Protein 9AV6 (pdb70)

Structure (mmCIF, N/CA/C/O backbone):
data_9AV6
#
_entry.id   9AV6
#
_cell.length_a   88.374
_cell.length_b   107.224
_cell.length_c   42.054
_cell.angle_alpha   90.00
_cell.angle_beta   90.00
_cell.angle_gamma   90.00
#
_symmetry.space_group_name_H-M   'P 21 21 2'
#
loop_
_entity.id
_entity.type
_entity.pdbx_description
1 polymer 'non-specific serine/threonine protein kinase'
2 non-polymer 'SULFATE ION'
3 water water
#
loop_
_atom_site.group_PDB
_atom_site.id
_atom_site.type_symbol
_atom_site.label_atom_id
_atom_site.label_alt_id
_atom_site.label_comp_id
_atom_site.label_asym_id
_atom_site.label_entity_id
_atom_site.label_seq_id
_atom_site.pdbx_PDB_ins_code
_atom_site.Cartn_x
_atom_site.Cartn_y
_atom_site.Cartn_z
_atom_site.occupancy
_atom_site.B_iso_or_equiv
_atom_site.auth_seq_id
_atom_site.auth_comp_id
_atom_site.auth_asym_id
_atom_site.auth_atom_id
_atom_site.pdbx_PDB_model_num
ATOM 1 N N . HIS A 1 8 ? 5.852 6.879 -38.406 1.00 95.60 0 HIS A N 1
ATOM 2 C CA . HIS A 1 8 ? 6.656 7.988 -39.010 1.00 99.46 0 HIS A CA 1
ATOM 3 C C . HIS A 1 8 ? 8.106 7.539 -39.212 1.00 97.32 0 HIS A C 1
ATOM 4 O O . HIS A 1 8 ? 8.951 7.748 -38.347 1.00 99.77 0 HIS A O 1
ATOM 6 N N . MET A 1 9 ? 8.398 6.938 -40.362 1.00 95.41 1 MET A N 1
ATOM 7 C CA . MET A 1 9 ? 9.666 6.242 -40.540 1.00 96.29 1 MET A CA 1
ATOM 8 C C . MET A 1 9 ? 10.801 7.132 -41.031 1.00 93.32 1 MET A C 1
ATOM 9 O O . MET A 1 9 ? 11.964 6.729 -40.924 1.00 86.40 1 MET A O 1
ATOM 14 N N . LYS A 1 10 ? 10.507 8.322 -41.559 1.00 101.20 2 LYS A N 1
ATOM 15 C CA . LYS A 1 10 ? 11.567 9.252 -41.948 1.00 100.67 2 LYS A CA 1
ATOM 16 C C . LYS A 1 10 ? 12.296 9.866 -40.751 1.00 97.16 2 LYS A C 1
ATOM 17 O O . LYS A 1 10 ? 13.376 10.442 -40.938 1.00 94.82 2 LYS A O 1
ATOM 23 N N . LYS A 1 11 ? 11.758 9.729 -39.545 1.00 84.28 3 LYS A N 1
ATOM 24 C CA . LYS A 1 11 ? 12.352 10.333 -38.359 1.00 87.25 3 LYS A CA 1
ATOM 25 C C . LYS A 1 11 ? 13.492 9.480 -37.809 1.00 83.45 3 LYS A C 1
ATOM 26 O O . LYS A 1 11 ? 13.426 8.245 -37.812 1.00 81.02 3 LYS A O 1
ATOM 32 N N . THR A 1 12 ? 14.552 10.153 -37.354 1.00 80.95 4 THR A N 1
ATOM 33 C CA . THR A 1 12 ? 15.584 9.509 -36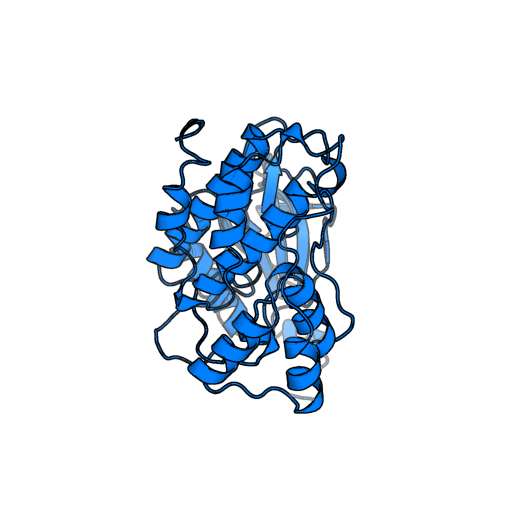.556 1.00 79.15 4 THR A CA 1
ATOM 34 C C . THR A 1 12 ? 15.016 9.115 -35.195 1.00 75.48 4 THR A C 1
ATOM 35 O O . THR A 1 12 ? 13.963 9.603 -34.770 1.00 73.65 4 THR A O 1
ATOM 39 N N . SER A 1 13 ? 15.721 8.210 -34.505 1.00 73.70 5 SER A N 1
ATOM 40 C CA . SER A 1 13 ? 15.264 7.788 -33.180 1.00 75.21 5 SER A CA 1
ATOM 41 C C . SER A 1 13 ? 15.226 8.969 -32.209 1.00 68.99 5 SER A C 1
ATOM 42 O O . SER A 1 13 ? 14.311 9.086 -31.389 1.00 68.10 5 SER A O 1
ATOM 45 N N . ALA A 1 14 ? 16.201 9.871 -32.296 1.00 75.71 6 ALA A N 1
ATOM 46 C CA . ALA A 1 14 ? 16.216 10.983 -31.348 1.00 76.40 6 ALA A CA 1
ATOM 47 C C . ALA A 1 14 ? 15.061 11.950 -31.600 1.00 74.90 6 ALA A C 1
ATOM 48 O O . ALA A 1 14 ? 14.466 12.459 -30.648 1.00 72.75 6 ALA A O 1
ATOM 50 N N . GLN A 1 15 ? 14.712 12.197 -32.874 1.00 79.13 7 GLN A N 1
ATOM 51 C CA . GLN A 1 15 ? 13.542 13.023 -33.191 1.00 79.14 7 GLN A CA 1
ATOM 52 C C . GLN A 1 15 ? 12.246 12.387 -32.673 1.00 86.39 7 GLN A C 1
ATOM 53 O O . GLN A 1 15 ? 11.314 13.107 -32.283 1.00 86.08 7 GLN A O 1
ATOM 59 N N . LYS A 1 16 ? 12.180 11.044 -32.628 1.00 83.63 8 LYS A N 1
ATOM 60 C CA . LYS A 1 16 ? 10.996 10.355 -32.112 1.00 81.94 8 LYS A CA 1
ATOM 61 C C . LYS A 1 16 ? 10.874 10.475 -30.593 1.00 83.99 8 LYS A C 1
ATOM 62 O O . LYS A 1 16 ? 9.755 10.499 -30.060 1.00 85.29 8 LYS A O 1
ATOM 64 N N . TYR A 1 17 ? 11.996 10.531 -29.873 1.00 87.12 9 TYR A N 1
ATOM 65 C CA . TYR A 1 17 ? 11.906 10.702 -28.423 1.00 88.34 9 TYR A CA 1
ATOM 66 C C . TYR A 1 17 ? 11.455 12.116 -28.060 1.00 89.71 9 TYR A C 1
ATOM 67 O O . TYR A 1 17 ? 10.729 12.290 -27.074 1.00 85.10 9 TYR A O 1
ATOM 76 N N . GLN A 1 18 ? 11.846 13.125 -28.856 1.00 90.09 10 GLN A N 1
ATOM 77 C CA . GLN A 1 18 ? 11.465 14.506 -28.558 1.00 94.97 10 GLN A CA 1
ATOM 78 C C . GLN A 1 18 ? 9.949 14.698 -28.641 1.00 98.17 10 GLN A C 1
ATOM 79 O O . GLN A 1 18 ? 9.374 15.485 -27.880 1.00 98.16 10 GLN A O 1
ATOM 85 N N . GLU A 1 19 ? 9.288 14.001 -29.570 1.00 103.30 11 GLU A N 1
ATOM 86 C CA . GLU A 1 19 ? 7.854 14.161 -29.810 1.00 106.60 11 GLU A CA 1
ATOM 87 C C . GLU A 1 19 ? 7.101 13.034 -29.104 1.00 107.01 11 GLU A C 1
ATOM 88 O O . GLU A 1 19 ? 7.158 11.875 -29.529 1.00 103.97 11 GLU A O 1
ATOM 94 N N . SER A 1 20 ? 6.394 13.377 -28.026 1.00 106.51 12 SER A N 1
ATOM 95 C CA . SER A 1 20 ? 5.674 12.389 -27.223 1.00 102.46 12 SER A CA 1
ATOM 96 C C . SER A 1 20 ? 4.263 12.182 -27.770 1.00 101.21 12 SER A C 1
ATOM 97 O O . SER A 1 20 ? 3.473 13.121 -27.850 1.00 100.69 12 SER A O 1
ATOM 100 N N . ASP A 1 23 ? 4.464 7.936 -24.744 1.00 84.90 15 ASP A N 1
ATOM 101 C CA . ASP A 1 23 ? 3.165 7.496 -24.237 1.00 88.50 15 ASP A CA 1
ATOM 102 C C . ASP A 1 23 ? 3.099 7.810 -22.734 1.00 82.39 15 ASP A C 1
ATOM 103 O O . ASP A 1 23 ? 4.084 8.284 -22.163 1.00 79.90 15 ASP A O 1
ATOM 108 N N . GLU A 1 24 ? 1.961 7.550 -22.085 1.00 63.69 16 GLU A N 1
ATOM 109 C CA . GLU A 1 24 ? 1.769 8.020 -20.722 1.00 59.48 16 GLU A CA 1
ATOM 110 C C . GLU A 1 24 ? 2.304 7.024 -19.707 1.00 49.62 16 GLU A C 1
ATOM 111 O O . GLU A 1 24 ? 2.160 5.806 -19.859 1.00 47.39 16 GLU A O 1
ATOM 117 N N . LEU A 1 25 ? 2.929 7.563 -18.670 1.00 40.52 17 LEU A N 1
ATOM 118 C CA . LEU A 1 25 ? 3.411 6.784 -17.546 1.00 42.15 17 LEU A CA 1
ATOM 119 C C . LEU A 1 25 ? 2.380 6.831 -16.436 1.00 39.52 17 LEU A C 1
ATOM 120 O O . LEU A 1 25 ? 1.817 7.890 -16.136 1.00 37.16 17 LEU A O 1
ATOM 125 N N . ASN A 1 26 ? 2.172 5.681 -15.804 1.00 34.73 18 ASN A N 1
ATOM 126 C CA . ASN A 1 26 ? 1.182 5.524 -14.741 1.00 34.39 18 ASN A CA 1
ATOM 127 C C . ASN A 1 26 ? 1.826 5.879 -13.391 1.00 33.40 18 ASN A C 1
ATOM 128 O O . ASN A 1 26 ? 2.069 5.046 -12.518 1.00 32.44 18 ASN A O 1
ATOM 133 N N . TYR A 1 27 ? 2.131 7.152 -13.232 1.00 35.73 19 TYR A N 1
ATOM 134 C CA . TYR A 1 27 ? 2.842 7.632 -12.048 1.00 33.83 19 TYR A CA 1
ATOM 135 C C . TYR A 1 27 ? 2.830 9.152 -12.032 1.00 34.05 19 TYR A C 1
ATOM 136 O O . TYR A 1 27 ? 2.912 9.757 -13.100 1.00 36.18 19 TYR A O 1
ATOM 145 N N . PRO A 1 28 ? 2.704 9.822 -10.878 1.00 35.95 20 PRO A N 1
ATOM 146 C CA . PRO A 1 28 ? 2.785 11.297 -10.881 1.00 38.48 20 PRO A CA 1
ATOM 147 C C . PRO A 1 28 ? 4.254 11.713 -10.928 1.00 36.52 20 PRO A C 1
ATOM 148 O O . PRO A 1 28 ? 4.989 11.529 -9.963 1.00 37.17 20 PRO A O 1
ATOM 152 N N . LEU A 1 29 ? 4.686 12.196 -12.092 1.00 36.47 21 LEU A N 1
ATOM 153 C CA . LEU A 1 29 ? 6.123 12.350 -12.337 1.00 36.19 21 LEU A CA 1
ATOM 154 C C . LEU A 1 29 ? 6.707 13.483 -11.494 1.00 40.33 21 LEU A C 1
ATOM 155 O O . LEU A 1 29 ? 6.112 14.554 -11.362 1.00 38.20 21 LEU A O 1
ATOM 160 N N . GLY A 1 30 ? 7.870 13.232 -10.916 1.00 41.30 22 GLY A N 1
ATOM 161 C CA . GLY A 1 30 ? 8.570 14.206 -10.101 1.00 44.83 22 GLY A CA 1
ATOM 162 C C . GLY A 1 30 ? 9.453 15.131 -10.915 1.00 46.99 22 GLY A C 1
ATOM 163 O O . GLY A 1 30 ? 9.325 15.241 -12.134 1.00 43.25 22 GLY A O 1
ATOM 164 N N . ASN A 1 31 ? 10.376 15.803 -10.214 1.00 43.37 23 ASN A N 1
ATOM 165 C CA . ASN A 1 31 ? 11.228 16.814 -10.832 1.00 41.02 23 ASN A CA 1
ATOM 166 C C . ASN A 1 31 ? 12.654 16.301 -10.913 1.00 41.72 23 ASN A C 1
ATOM 167 O O . ASN A 1 31 ? 13.241 15.906 -9.903 1.00 44.19 23 ASN A O 1
ATOM 172 N N . ILE A 1 32 ? 13.192 16.256 -12.130 1.00 41.37 24 ILE A N 1
ATOM 173 C CA . ILE A 1 32 ? 14.490 15.634 -12.327 1.00 44.34 24 ILE A CA 1
ATOM 174 C C . ILE A 1 32 ? 15.580 16.407 -11.583 1.00 43.62 24 ILE A C 1
ATOM 175 O O . ILE A 1 32 ? 16.625 15.839 -11.239 1.00 44.92 24 ILE A O 1
ATOM 180 N N . ASP A 1 33 ? 15.350 17.684 -11.303 1.00 41.58 25 ASP A N 1
ATOM 181 C CA . ASP A 1 33 ? 16.271 18.483 -10.503 1.00 46.04 25 ASP A CA 1
ATOM 182 C C . ASP A 1 33 ? 16.322 18.102 -9.025 1.00 44.57 25 ASP A C 1
ATOM 183 O O . ASP A 1 33 ? 17.225 18.570 -8.331 1.00 45.57 25 ASP A O 1
ATOM 188 N N . ASP A 1 34 ? 15.377 17.305 -8.505 1.00 42.87 26 ASP A N 1
ATOM 189 C CA . ASP A 1 34 ? 15.485 16.836 -7.120 1.00 39.84 26 ASP A CA 1
ATOM 190 C C . ASP A 1 34 ? 16.615 15.828 -6.900 1.00 39.42 26 ASP A C 1
ATOM 191 O O . ASP A 1 34 ? 16.958 15.551 -5.744 1.00 40.94 26 ASP A O 1
ATOM 196 N N . TYR A 1 35 ? 17.201 15.282 -7.959 1.00 41.05 27 TYR A N 1
ATOM 197 C CA . TYR A 1 35 ? 18.137 14.164 -7.862 1.00 39.16 27 TYR A CA 1
ATOM 198 C C . TYR A 1 35 ? 19.406 14.519 -8.613 1.00 46.16 27 TYR A C 1
ATOM 199 O O . TYR A 1 35 ? 19.367 15.173 -9.665 1.00 43.89 27 TYR A O 1
ATOM 208 N N . SER A 1 36 ? 20.531 14.162 -8.018 1.00 40.70 28 SER A N 1
ATOM 209 C CA . SER A 1 36 ? 21.820 14.257 -8.678 1.00 45.07 28 SER A CA 1
ATOM 210 C C . SER A 1 36 ? 22.302 12.860 -9.056 1.00 44.76 28 SER A C 1
ATOM 211 O O . SER A 1 36 ? 21.887 11.836 -8.484 1.00 43.88 28 SER A O 1
ATOM 214 N N . VAL A 1 37 ? 23.187 12.834 -10.033 1.00 47.50 29 VAL A N 1
ATOM 215 C CA . VAL A 1 37 ? 23.738 11.604 -10.587 1.00 51.50 29 VAL A CA 1
ATOM 216 C C . VAL A 1 37 ? 25.252 11.680 -10.515 1.00 57.64 29 VAL A C 1
ATOM 217 O O . VAL A 1 37 ? 25.838 12.728 -10.795 1.00 60.21 29 VAL A O 1
ATOM 221 N N . ASN A 1 38 ? 25.889 10.566 -10.170 1.00 63.59 30 ASN A N 1
ATOM 222 C CA . ASN A 1 38 ? 27.342 10.541 -10.078 1.00 69.91 30 ASN A CA 1
ATOM 223 C C . ASN A 1 38 ? 27.937 9.473 -10.985 1.00 71.21 30 ASN A C 1
ATOM 224 O O . ASN A 1 38 ? 28.175 9.714 -12.171 1.00 74.43 30 ASN A O 1
ATOM 229 N N . ASN A 1 39 ? 28.155 8.287 -10.443 1.00 68.02 31 ASN A N 1
ATOM 230 C CA . ASN A 1 39 ? 28.934 7.248 -11.099 1.00 69.08 31 ASN A CA 1
ATOM 231 C C . ASN A 1 39 ? 28.000 6.257 -11.774 1.00 62.48 31 ASN A C 1
ATOM 232 O O . ASN A 1 39 ? 27.083 5.744 -11.136 1.00 57.15 31 ASN A O 1
ATOM 237 N N . ARG A 1 40 ? 28.212 6.014 -13.068 1.00 63.64 32 ARG A N 1
ATOM 238 C CA . ARG A 1 40 ? 27.547 4.880 -13.698 1.00 64.20 32 ARG A CA 1
ATOM 239 C C . ARG A 1 40 ? 27.961 3.609 -12.970 1.00 61.68 32 ARG A C 1
ATOM 240 O O . ARG A 1 40 ? 29.132 3.424 -12.660 1.00 69.34 32 ARG A O 1
ATOM 248 N N . ILE A 1 41 ? 26.993 2.738 -12.683 1.00 54.82 33 ILE A N 1
ATOM 249 C CA . ILE A 1 41 ? 27.283 1.481 -12.003 1.00 59.34 33 ILE A CA 1
ATOM 250 C C . ILE A 1 41 ? 26.706 0.282 -12.752 1.00 60.46 33 ILE A C 1
ATOM 251 O O . ILE A 1 41 ? 26.946 -0.864 -12.358 1.00 62.67 33 ILE A O 1
ATOM 256 N N . GLY A 1 42 ? 25.945 0.524 -13.824 1.00 59.22 34 GLY A N 1
ATOM 257 C CA . GLY A 1 42 ? 25.376 -0.560 -14.605 1.00 60.42 34 GLY A CA 1
ATOM 258 C C . GLY A 1 42 ? 25.060 -0.156 -16.029 1.00 65.98 34 GLY A C 1
ATOM 259 O O . GLY A 1 42 ? 24.727 1.002 -16.304 1.00 59.62 34 GLY A O 1
ATOM 260 N N . ARG A 1 43 ? 25.169 -1.128 -16.947 1.00 79.31 35 ARG A N 1
ATOM 261 C CA . ARG A 1 43 ? 24.783 -0.971 -18.348 1.00 77.99 35 ARG A CA 1
ATOM 262 C C . ARG A 1 43 ? 23.891 -2.139 -18.751 1.00 83.77 35 ARG A C 1
ATOM 263 O O . ARG A 1 43 ? 24.281 -3.306 -18.597 1.00 83.55 35 ARG A O 1
ATOM 271 N N . GLY A 1 44 ? 22.705 -1.827 -19.292 1.00 75.45 36 GLY A N 1
ATOM 272 C CA . GLY A 1 44 ? 21.720 -2.838 -19.630 1.00 81.44 36 GLY A CA 1
ATOM 273 C C . GLY A 1 44 ? 21.124 -2.621 -21.022 1.00 85.36 36 GLY A C 1
ATOM 274 O O . GLY A 1 44 ? 21.516 -1.724 -21.755 1.00 83.66 36 GLY A O 1
ATOM 275 N N . LYS A 1 45 ? 20.144 -3.485 -21.339 1.00 93.47 37 LYS A N 1
ATOM 276 C CA . LYS A 1 45 ? 19.603 -3.500 -22.703 1.00 92.67 37 LYS A CA 1
ATOM 277 C C . LYS A 1 45 ? 18.996 -2.150 -23.075 1.00 95.46 37 LYS A C 1
ATOM 278 O O . LYS A 1 45 ? 19.366 -1.544 -24.089 1.00 97.52 37 LYS A O 1
ATOM 280 N N . TYR A 1 46 ? 18.061 -1.660 -22.262 1.00 89.92 38 TYR A N 1
ATOM 281 C CA . TYR A 1 46 ? 17.396 -0.389 -22.521 1.00 89.71 38 TYR A CA 1
ATOM 282 C C . TYR A 1 46 ? 17.650 0.633 -21.413 1.00 77.74 38 TYR A C 1
ATOM 283 O O . TYR A 1 46 ? 16.958 1.656 -21.360 1.00 67.84 38 TYR A O 1
ATOM 292 N N . SER A 1 47 ? 18.669 0.403 -20.568 1.00 72.08 39 SER A N 1
ATOM 293 C CA . SER A 1 47 ? 18.862 1.151 -19.330 1.00 65.49 39 SER A CA 1
ATOM 294 C C . SER A 1 47 ? 20.341 1.387 -19.025 1.00 64.03 39 SER A C 1
ATOM 295 O O . SER A 1 47 ? 21.206 0.570 -19.350 1.00 69.77 39 SER A O 1
ATOM 298 N N . ASN A 1 48 ? 20.616 2.512 -18.372 1.00 52.88 40 ASN A N 1
ATOM 299 C CA . ASN A 1 48 ? 21.910 2.796 -17.759 1.00 46.60 40 ASN A CA 1
ATOM 300 C C . ASN A 1 48 ? 21.624 3.147 -16.307 1.00 44.16 40 ASN A C 1
ATOM 301 O O . ASN A 1 48 ? 20.694 3.912 -16.031 1.00 43.61 40 ASN A O 1
ATOM 306 N N . VAL A 1 49 ? 22.396 2.575 -15.384 1.00 45.69 41 VAL A N 1
ATOM 307 C CA . VAL A 1 49 ? 22.142 2.694 -13.952 1.00 42.95 41 VAL A CA 1
ATOM 308 C C . VAL A 1 49 ? 23.265 3.495 -13.313 1.00 43.53 41 VAL A C 1
ATOM 309 O O . VAL A 1 49 ? 24.444 3.227 -13.567 1.00 46.04 41 VAL A O 1
ATOM 313 N N . PHE A 1 50 ? 22.896 4.456 -12.459 1.00 39.92 42 PHE A N 1
ATOM 314 C CA . PHE A 1 50 ? 23.831 5.361 -11.795 1.00 41.81 42 PHE A CA 1
ATOM 315 C C . PHE A 1 50 ? 23.592 5.355 -10.290 1.00 39.19 42 PHE A C 1
ATOM 316 O O . PHE A 1 50 ? 22.474 5.123 -9.825 1.00 41.79 42 PHE A O 1
ATOM 324 N N . SER A 1 51 ? 24.639 5.638 -9.535 1.00 44.72 43 SER A N 1
ATOM 325 C CA . SER A 1 51 ? 24.489 6.042 -8.144 1.00 43.51 43 SER A CA 1
ATOM 326 C C . SER A 1 51 ? 24.227 7.544 -8.094 1.00 44.51 43 SER A C 1
ATOM 327 O O . SER A 1 51 ? 24.665 8.292 -8.964 1.00 46.05 43 SER A O 1
ATOM 330 N N . GLY A 1 52 ? 23.507 7.980 -7.071 1.00 39.75 44 GLY A N 1
ATOM 331 C CA . GLY A 1 52 ? 23.112 9.367 -6.988 1.00 44.15 44 GLY A CA 1
ATOM 332 C C . GLY A 1 52 ? 22.693 9.769 -5.591 1.00 42.07 44 GLY A C 1
ATOM 333 O O . GLY A 1 52 ? 22.870 9.023 -4.633 1.00 36.26 44 GLY A O 1
ATOM 334 N N . HIS A 1 53 ? 22.143 10.989 -5.477 1.00 35.77 45 HIS A N 1
ATOM 335 C CA . HIS A 1 53 ? 21.651 11.445 -4.188 1.00 35.16 45 HIS A CA 1
ATOM 336 C C . HIS A 1 53 ? 20.368 12.224 -4.386 1.00 37.27 45 HIS A C 1
ATOM 337 O O . HIS A 1 53 ? 20.157 12.859 -5.428 1.00 38.31 45 HIS A O 1
ATOM 344 N N . ILE A 1 54 ? 19.527 12.192 -3.367 1.00 33.15 46 ILE A N 1
ATOM 345 C CA . ILE A 1 54 ? 18.460 13.165 -3.236 1.00 34.72 46 ILE A CA 1
ATOM 346 C C . ILE A 1 54 ? 19.078 14.479 -2.761 1.00 38.58 46 ILE A C 1
ATOM 347 O O . ILE A 1 54 ? 19.681 14.540 -1.678 1.00 39.15 46 ILE A O 1
ATOM 352 N N . ILE A 1 55 ? 18.886 15.546 -3.541 1.00 39.64 47 ILE A N 1
ATOM 353 C CA . ILE A 1 55 ? 19.608 16.804 -3.270 1.00 39.37 47 ILE A CA 1
ATOM 354 C C . ILE A 1 55 ? 19.311 17.310 -1.865 1.00 40.08 47 ILE A C 1
ATOM 355 O O . ILE A 1 55 ? 20.219 17.671 -1.113 1.00 45.08 47 ILE A O 1
ATOM 360 N N . ASP A 1 56 ? 18.029 17.395 -1.497 1.00 39.71 48 ASP A N 1
ATOM 361 C CA . ASP A 1 56 ? 17.718 18.130 -0.269 1.00 46.97 48 ASP A CA 1
ATOM 362 C C . ASP A 1 56 ? 18.110 17.346 0.995 1.00 43.26 48 ASP A C 1
ATOM 363 O O . ASP A 1 56 ? 18.586 17.946 1.964 1.00 45.89 48 ASP A O 1
ATOM 368 N N . SER A 1 57 ? 17.971 16.031 0.997 1.00 43.18 49 SER A N 1
ATOM 369 C CA . SER A 1 57 ? 18.309 15.223 2.167 1.00 43.47 49 SER A CA 1
ATOM 370 C C . SER A 1 57 ? 19.708 14.629 2.128 1.00 42.25 49 SER A C 1
ATOM 371 O O . SER A 1 57 ? 20.220 14.223 3.175 1.00 44.05 49 SER A O 1
ATOM 374 N N . GLY A 1 58 ? 20.341 14.562 0.964 1.00 40.89 50 GLY A N 1
ATOM 375 C CA . GLY A 1 58 ? 21.619 13.891 0.885 1.00 41.24 50 GLY A CA 1
ATOM 376 C C . GLY A 1 58 ? 21.511 12.378 0.820 1.00 41.91 50 GLY A C 1
ATOM 377 O O . GLY A 1 58 ? 22.534 11.696 0.809 1.00 43.36 50 GLY A O 1
ATOM 378 N N . LYS A 1 59 ? 20.317 11.846 0.754 1.00 37.96 51 LYS A N 1
ATOM 379 C CA . LYS A 1 59 ? 20.130 10.390 0.841 1.00 44.80 51 LYS A CA 1
ATOM 380 C C . LYS A 1 59 ? 20.617 9.660 -0.411 1.00 42.10 51 LYS A C 1
ATOM 381 O O . LYS A 1 59 ? 20.217 10.026 -1.530 1.00 38.31 51 LYS A O 1
ATOM 387 N N . PRO A 1 60 ? 21.435 8.605 -0.274 1.00 42.00 52 PRO A N 1
ATOM 388 C CA . PRO A 1 60 ? 21.841 7.824 -1.455 1.00 41.96 52 PRO A CA 1
ATOM 389 C C . PRO A 1 60 ? 20.676 7.135 -2.159 1.00 43.72 52 PRO A C 1
ATOM 390 O O . PRO A 1 60 ? 19.736 6.656 -1.522 1.00 42.78 52 PRO A O 1
ATOM 394 N N . ILE A 1 61 ? 20.746 7.121 -3.502 1.00 37.17 53 ILE A N 1
ATOM 395 C CA . ILE A 1 61 ? 19.735 6.544 -4.369 1.00 32.64 53 ILE A CA 1
ATOM 396 C C . ILE A 1 61 ? 20.435 5.870 -5.540 1.00 35.55 53 ILE A C 1
ATOM 397 O O . ILE A 1 61 ? 21.634 6.028 -5.768 1.00 38.01 53 ILE A O 1
ATOM 402 N N . VAL A 1 62 ? 19.665 5.082 -6.254 1.00 33.88 54 VAL A N 1
ATOM 403 C CA . VAL A 1 62 ? 20.069 4.510 -7.525 1.00 39.80 54 VAL A CA 1
ATOM 404 C C . VAL A 1 62 ? 19.140 5.113 -8.558 1.00 38.79 54 VAL A C 1
ATOM 405 O O . VAL A 1 62 ? 17.950 5.333 -8.287 1.00 37.66 54 VAL A O 1
ATOM 409 N N . VAL A 1 63 ? 19.705 5.479 -9.699 1.00 33.38 55 VAL A N 1
ATOM 410 C CA . VAL A 1 63 ? 18.946 6.106 -10.774 1.00 34.26 55 VAL A CA 1
ATOM 411 C C . VAL A 1 63 ? 19.031 5.176 -11.972 1.00 34.41 55 VAL A C 1
ATOM 412 O O . VAL A 1 63 ? 20.119 4.919 -12.495 1.00 36.04 55 VAL A O 1
ATOM 416 N N . LYS A 1 64 ? 17.895 4.645 -12.377 1.00 31.41 56 LYS A N 1
ATOM 417 C CA . LYS A 1 64 ? 17.816 3.800 -13.549 1.00 34.96 56 LYS A CA 1
ATOM 418 C C . LYS A 1 64 ? 17.228 4.614 -14.684 1.00 31.33 56 LYS A C 1
ATOM 419 O O . LYS A 1 64 ? 16.054 4.969 -14.645 1.00 34.41 56 LYS A O 1
ATOM 425 N N . VAL A 1 65 ? 18.031 4.841 -15.714 1.00 34.42 57 VAL A N 1
ATOM 426 C CA . VAL A 1 65 ? 17.713 5.754 -16.809 1.00 34.22 57 VAL A CA 1
ATOM 427 C C . VAL A 1 65 ? 17.308 4.945 -18.030 1.00 41.97 57 VAL A C 1
ATOM 428 O O . VAL A 1 65 ? 18.105 4.153 -18.548 1.00 40.75 57 VAL A O 1
ATOM 432 N N . LEU A 1 66 ? 16.101 5.183 -18.519 1.00 39.04 58 LEU A N 1
ATOM 433 C CA . LEU A 1 66 ? 15.497 4.360 -19.561 1.00 43.42 58 LEU A CA 1
ATOM 434 C C . LEU A 1 66 ? 15.235 5.198 -20.802 1.00 41.00 58 LEU A C 1
ATOM 435 O O . LEU A 1 66 ? 14.703 6.309 -20.710 1.00 37.69 58 LEU A O 1
ATOM 440 N N . LYS A 1 67 ? 15.650 4.676 -21.949 1.00 43.12 59 LYS A N 1
ATOM 441 C CA . LYS A 1 67 ? 15.214 5.212 -23.230 1.00 45.34 59 LYS A CA 1
ATOM 442 C C . LYS A 1 67 ? 13.694 5.118 -23.306 1.00 43.54 59 LYS A C 1
ATOM 443 O O . LYS A 1 67 ? 13.113 4.155 -22.806 1.00 41.90 59 LYS A O 1
ATOM 449 N N . PRO A 1 68 ? 13.002 6.128 -23.828 1.00 41.07 60 PRO A N 1
ATOM 450 C CA . PRO A 1 68 ? 11.531 6.141 -23.745 1.00 40.99 60 PRO A CA 1
ATOM 451 C C . PRO A 1 68 ? 10.865 5.255 -24.802 1.00 43.90 60 PRO A C 1
ATOM 452 O O . PRO A 1 68 ? 10.137 5.716 -25.685 1.00 45.86 60 PRO A O 1
ATOM 456 N N . VAL A 1 69 ? 11.135 3.962 -24.722 1.00 48.40 61 VAL A N 1
ATOM 457 C CA . VAL A 1 69 ? 10.519 2.975 -25.588 1.00 45.61 61 VAL A CA 1
ATOM 458 C C . VAL A 1 69 ? 10.000 1.872 -24.680 1.00 43.44 61 VAL A C 1
ATOM 459 O O . VAL A 1 69 ? 10.328 1.815 -23.493 1.00 41.37 61 VAL A O 1
ATOM 463 N N . ARG A 1 70 ? 9.180 0.999 -25.242 1.00 44.76 62 ARG A N 1
ATOM 464 C CA . ARG A 1 70 ? 8.645 -0.135 -24.483 1.00 45.10 62 ARG A CA 1
ATOM 465 C C . ARG A 1 70 ? 7.880 0.379 -23.268 1.00 40.85 62 ARG A C 1
ATOM 466 O O . ARG A 1 70 ? 8.083 -0.059 -22.129 1.00 35.89 62 ARG A O 1
ATOM 474 N N . ILE A 1 71 ? 7.017 1.369 -23.521 1.00 41.20 63 ILE A N 1
ATOM 475 C CA . ILE A 1 71 ? 6.344 2.072 -22.433 1.00 40.97 63 ILE A CA 1
ATOM 476 C C . ILE A 1 71 ? 5.427 1.122 -21.667 1.00 40.77 63 ILE A C 1
ATOM 477 O O . ILE A 1 71 ? 5.323 1.189 -20.435 1.00 37.18 63 ILE A O 1
ATOM 482 N N . MET A 1 72 ? 4.765 0.211 -22.375 1.00 38.18 64 MET A N 1
ATOM 483 C CA . MET A 1 72 ? 3.981 -0.820 -21.699 1.00 37.26 64 MET A CA 1
ATOM 484 C C . MET A 1 72 ? 4.791 -1.548 -20.638 1.00 34.57 64 MET A C 1
ATOM 485 O O . MET A 1 72 ? 4.303 -1.796 -19.530 1.00 34.60 64 MET A O 1
ATOM 490 N N . LYS A 1 73 ? 6.004 -1.983 -20.992 1.00 36.17 65 LYS A N 1
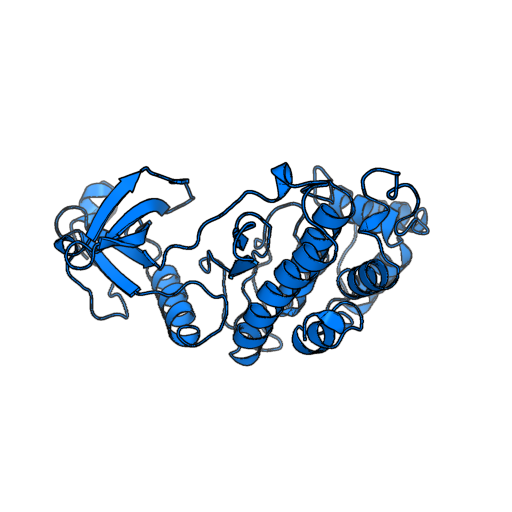ATOM 491 C CA . LYS A 1 73 ? 6.834 -2.729 -20.043 1.00 30.93 65 LYS A CA 1
ATOM 492 C C . LYS A 1 73 ? 7.293 -1.844 -18.902 1.00 33.47 65 LYS A C 1
ATOM 493 O O . LYS A 1 73 ? 7.413 -2.287 -17.751 1.00 30.02 65 LYS A O 1
ATOM 499 N N . ILE A 1 74 ? 7.599 -0.580 -19.198 1.00 31.22 66 ILE A N 1
ATOM 500 C CA . ILE A 1 74 ? 7.964 0.312 -18.105 1.00 27.00 66 ILE A CA 1
ATOM 501 C C . ILE A 1 74 ? 6.796 0.460 -17.148 1.00 29.45 66 ILE A C 1
ATOM 502 O O . ILE A 1 74 ? 6.971 0.523 -15.928 1.00 30.97 66 ILE A O 1
ATOM 507 N N . ASN A 1 75 ? 5.593 0.581 -17.692 1.00 30.83 67 ASN A N 1
ATOM 508 C CA . ASN A 1 75 ? 4.409 0.702 -16.859 1.00 31.41 67 ASN A CA 1
ATOM 509 C C . ASN A 1 75 ? 4.116 -0.570 -16.066 1.00 30.70 67 ASN A C 1
ATOM 510 O O . ASN A 1 75 ? 3.599 -0.489 -14.952 1.00 29.57 67 ASN A O 1
ATOM 515 N N . ARG A 1 76 ? 4.412 -1.738 -16.631 1.00 29.44 68 ARG A N 1
ATOM 516 C CA . ARG A 1 76 ? 4.328 -2.980 -15.859 1.00 30.51 68 ARG A CA 1
ATOM 517 C C . ARG A 1 76 ? 5.260 -2.955 -14.658 1.00 29.10 68 ARG A C 1
ATOM 518 O O . ARG A 1 76 ? 4.864 -3.293 -13.537 1.00 27.21 68 ARG A O 1
ATOM 526 N N . GLU A 1 77 ? 6.508 -2.540 -14.873 1.00 29.74 69 GLU A N 1
ATOM 527 C CA . GL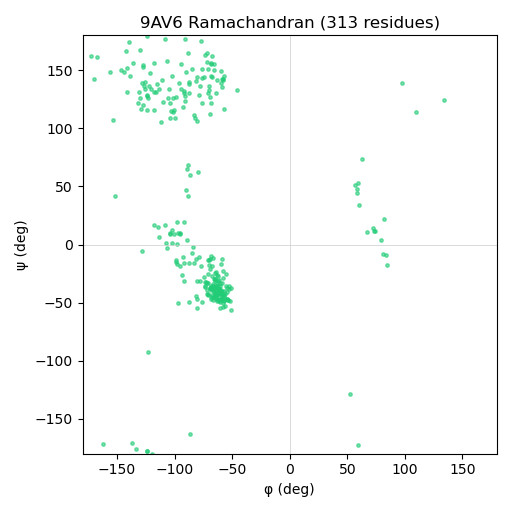U A 1 77 ? 7.468 -2.566 -13.781 1.00 30.45 69 GLU A CA 1
ATOM 528 C C . GLU A 1 77 ? 7.107 -1.552 -12.705 1.00 32.72 69 GLU A C 1
ATOM 529 O O . GLU A 1 77 ? 7.268 -1.820 -11.518 1.00 31.62 69 GLU A O 1
ATOM 535 N N . ILE A 1 78 ? 6.614 -0.371 -13.093 1.00 30.30 70 ILE A N 1
ATOM 536 C CA . ILE A 1 78 ? 6.149 0.590 -12.098 1.00 27.27 70 ILE A CA 1
ATOM 537 C C . ILE A 1 78 ? 5.007 0.003 -11.272 1.00 30.36 70 ILE A C 1
ATOM 538 O O . ILE A 1 78 ? 4.974 0.128 -10.038 1.00 28.55 70 ILE A O 1
ATOM 543 N N . ALA A 1 79 ? 4.030 -0.604 -11.946 1.00 30.36 71 ALA A N 1
ATOM 544 C CA . ALA A 1 79 ? 2.910 -1.223 -11.244 1.00 31.89 71 ALA A CA 1
ATOM 545 C C . ALA A 1 79 ? 3.401 -2.268 -10.246 1.00 29.21 71 ALA A C 1
ATOM 546 O O . ALA A 1 79 ? 2.907 -2.344 -9.109 1.00 29.44 71 ALA A O 1
ATOM 548 N N . ILE A 1 80 ? 4.370 -3.084 -10.656 1.00 29.29 72 ILE A N 1
ATOM 549 C CA . ILE A 1 80 ? 4.901 -4.132 -9.775 1.00 29.48 72 ILE A CA 1
ATOM 550 C C . ILE A 1 80 ? 5.624 -3.505 -8.596 1.00 32.93 72 ILE A C 1
ATOM 551 O O . ILE A 1 80 ? 5.392 -3.855 -7.425 1.00 30.45 72 ILE A O 1
ATOM 556 N N . LEU A 1 81 ? 6.486 -2.529 -8.874 1.00 31.50 73 LEU A N 1
ATOM 557 C CA . LEU A 1 81 ? 7.198 -1.877 -7.777 1.00 32.37 73 LEU A CA 1
ATOM 558 C C . LEU A 1 81 ? 6.234 -1.197 -6.805 1.00 30.99 73 LEU A C 1
ATOM 559 O O . LEU A 1 81 ? 6.472 -1.212 -5.598 1.00 35.81 73 LEU A O 1
ATOM 564 N N . ASN A 1 82 ? 5.125 -0.630 -7.296 1.00 32.57 74 ASN A N 1
ATOM 565 C CA . ASN A 1 82 ? 4.161 -0.022 -6.373 1.00 31.81 74 ASN A CA 1
ATOM 566 C C . ASN A 1 82 ? 3.392 -1.068 -5.569 1.00 36.24 74 ASN A C 1
ATOM 567 O O . ASN A 1 82 ? 3.111 -0.859 -4.380 1.00 37.59 74 ASN A O 1
ATOM 572 N N . VAL A 1 83 ? 3.013 -2.188 -6.192 1.00 35.45 75 VAL A N 1
ATOM 573 C CA . VAL A 1 83 ? 2.406 -3.261 -5.416 1.00 39.93 75 VAL A CA 1
ATOM 574 C C . VAL A 1 83 ? 3.349 -3.744 -4.308 1.00 37.71 75 VAL A C 1
ATOM 575 O O . VAL A 1 83 ? 2.898 -4.206 -3.254 1.00 41.72 75 VAL A O 1
ATOM 579 N N . LEU A 1 84 ? 4.651 -3.712 -4.547 1.00 36.03 76 LEU A N 1
ATOM 580 C CA . LEU A 1 84 ? 5.632 -4.271 -3.634 1.00 38.19 76 LEU A CA 1
ATOM 581 C C . LEU A 1 84 ? 6.216 -3.236 -2.686 1.00 43.05 76 LEU A C 1
ATOM 582 O O . LEU A 1 84 ? 7.173 -3.547 -1.957 1.00 36.75 76 LEU A O 1
ATOM 587 N N . ARG A 1 85 ? 5.639 -2.028 -2.647 1.00 38.98 77 ARG A N 1
ATOM 588 C CA . ARG A 1 85 ? 6.310 -0.926 -1.975 1.00 41.95 77 ARG A CA 1
ATOM 589 C C . ARG A 1 85 ? 6.436 -1.174 -0.482 1.00 44.60 77 ARG A C 1
ATOM 590 O O . ARG A 1 85 ? 7.399 -0.708 0.135 1.00 54.26 77 ARG A O 1
ATOM 598 N N . ASN A 1 86 ? 5.484 -1.894 0.117 1.00 43.32 78 ASN A N 1
ATOM 599 C CA . ASN A 1 86 ? 5.511 -2.186 1.541 1.00 49.35 78 ASN A CA 1
ATOM 600 C C . ASN A 1 86 ? 6.087 -3.567 1.842 1.00 51.22 78 ASN A C 1
ATOM 601 O O . ASN A 1 86 ? 5.850 -4.110 2.925 1.00 49.13 78 ASN A O 1
ATOM 606 N N . GLY A 1 87 ? 6.823 -4.155 0.905 1.00 52.11 79 GLY A N 1
ATOM 607 C CA . GLY A 1 87 ? 7.352 -5.479 1.129 1.00 45.85 79 GLY A CA 1
ATOM 608 C C . GLY A 1 87 ? 8.754 -5.434 1.684 1.00 44.40 79 GLY A C 1
ATOM 609 O O . GLY A 1 87 ? 9.497 -4.464 1.484 1.00 43.12 79 GLY A O 1
ATOM 610 N N . PRO A 1 88 ? 9.153 -6.493 2.386 1.00 44.56 80 PRO A N 1
ATOM 611 C CA . PRO A 1 88 ? 10.494 -6.525 2.972 1.00 43.73 80 PRO A CA 1
ATOM 612 C C . PRO A 1 88 ? 11.541 -6.909 1.941 1.00 49.30 80 PRO A C 1
ATOM 613 O O . PRO A 1 88 ? 11.304 -7.741 1.054 1.00 46.40 80 PRO A O 1
ATOM 617 N N . ASN A 1 89 ? 12.714 -6.292 2.068 1.00 38.96 81 ASN A N 1
ATOM 618 C CA . ASN A 1 89 ? 13.893 -6.683 1.319 1.00 36.15 81 ASN A CA 1
ATOM 619 C C . ASN A 1 89 ? 13.694 -6.575 -0.178 1.00 41.08 81 ASN A C 1
ATOM 620 O O . ASN A 1 89 ? 14.299 -7.342 -0.929 1.00 37.36 81 ASN A O 1
ATOM 625 N N . ILE A 1 90 ? 12.902 -5.588 -0.608 1.00 37.49 82 ILE A N 1
ATOM 626 C CA . ILE A 1 90 ? 12.600 -5.354 -2.015 1.00 37.72 82 ILE A CA 1
ATOM 627 C C . ILE A 1 90 ? 12.917 -3.895 -2.356 1.00 37.86 82 ILE A C 1
ATOM 628 O O . ILE A 1 90 ? 12.610 -2.982 -1.583 1.00 36.98 82 ILE A O 1
ATOM 633 N N . SER A 1 91 ? 13.558 -3.673 -3.497 1.00 36.67 83 SER A N 1
ATOM 634 C CA . SER A 1 91 ? 13.920 -2.299 -3.826 1.00 44.24 83 SER A CA 1
ATOM 635 C C . SER A 1 91 ? 12.674 -1.431 -3.880 1.00 40.55 83 SER A C 1
ATOM 636 O O . SER A 1 91 ? 11.603 -1.868 -4.297 1.00 38.80 83 SER A O 1
ATOM 639 N N . GLN A 1 92 ? 12.818 -0.203 -3.412 1.00 32.93 84 GLN A N 1
ATOM 640 C CA . GLN A 1 92 ? 11.720 0.727 -3.215 1.00 38.14 84 GLN A CA 1
ATOM 641 C C . GLN A 1 92 ? 11.767 1.792 -4.308 1.00 38.88 84 GLN A C 1
ATOM 642 O O . GLN A 1 92 ? 12.799 2.426 -4.521 1.00 33.89 84 GLN A O 1
ATOM 648 N N . LEU A 1 93 ? 10.663 1.952 -5.006 1.00 33.37 85 LEU A N 1
ATOM 649 C CA . LEU A 1 93 ? 10.553 2.954 -6.041 1.00 36.08 85 LEU A CA 1
ATOM 650 C C . LEU A 1 93 ? 10.199 4.259 -5.345 1.00 36.37 85 LEU A C 1
ATOM 651 O O . LEU A 1 93 ? 9.120 4.378 -4.749 1.00 30.81 85 LEU A O 1
ATOM 656 N N . LEU A 1 94 ? 11.139 5.195 -5.357 1.00 29.27 86 LEU A N 1
ATOM 657 C CA . LEU A 1 94 ? 10.970 6.463 -4.660 1.00 35.20 86 LEU A CA 1
ATOM 658 C C . LEU A 1 94 ? 10.367 7.555 -5.547 1.00 37.61 86 LEU A C 1
ATOM 659 O O . LEU A 1 94 ? 9.636 8.412 -5.049 1.00 33.84 86 LEU A O 1
ATOM 664 N N . ASP A 1 95 ? 10.634 7.530 -6.847 1.00 29.10 87 ASP A N 1
ATOM 665 C CA . ASP A 1 95 ? 10.115 8.528 -7.763 1.00 30.78 87 ASP A CA 1
ATOM 666 C C . ASP A 1 95 ? 10.352 8.026 -9.180 1.00 32.35 87 ASP A C 1
ATOM 667 O O . ASP A 1 95 ? 11.169 7.115 -9.428 1.00 28.83 87 ASP A O 1
ATOM 672 N N . VAL A 1 96 ? 9.606 8.623 -10.101 1.00 29.18 88 VAL A N 1
ATOM 673 C CA . VAL A 1 96 ? 9.813 8.466 -11.526 1.00 29.07 88 VAL A CA 1
ATOM 674 C C . VAL A 1 96 ? 9.820 9.876 -12.137 1.00 28.25 88 VAL A C 1
ATOM 675 O O . VAL A 1 96 ? 8.900 10.656 -11.890 1.00 30.52 88 VAL A O 1
ATOM 679 N N . VAL A 1 97 ? 10.817 10.177 -12.961 1.00 30.49 89 VAL A N 1
ATOM 680 C CA . VAL A 1 97 ? 10.956 11.520 -13.540 1.00 35.33 89 VAL A CA 1
ATOM 681 C C . VAL A 1 97 ? 11.293 11.386 -15.018 1.00 40.54 89 VAL A C 1
ATOM 682 O O . VAL A 1 97 ? 11.871 10.392 -15.459 1.00 29.52 89 VAL A O 1
ATOM 686 N N . LYS A 1 98 ? 10.969 12.433 -15.780 1.00 37.15 90 LYS A N 1
ATOM 687 C CA . LYS A 1 98 ? 11.207 12.454 -17.217 1.00 34.97 90 LYS A CA 1
ATOM 688 C C . LYS A 1 98 ? 12.055 13.673 -17.560 1.00 40.24 90 LYS A C 1
ATOM 689 O O . LYS A 1 98 ? 11.728 14.800 -17.177 1.00 36.98 90 LYS A O 1
ATOM 695 N N . ASP A 1 99 ? 13.126 13.449 -18.286 1.00 38.36 91 ASP A N 1
ATOM 696 C CA . ASP A 1 99 ? 13.997 14.540 -18.692 1.00 41.46 91 ASP A CA 1
ATOM 697 C C . ASP A 1 99 ? 13.253 15.420 -19.689 1.00 39.59 91 ASP A C 1
ATOM 698 O O . ASP A 1 99 ? 12.808 14.912 -20.724 1.00 42.35 91 ASP A O 1
ATOM 703 N N . PRO A 1 100 ? 13.079 16.723 -19.430 1.00 39.14 92 PRO A N 1
ATOM 704 C CA . PRO A 1 100 ? 12.272 17.543 -20.357 1.00 40.95 92 PRO A CA 1
ATOM 705 C C . PRO A 1 100 ? 12.906 17.731 -21.722 1.00 43.43 92 PRO A C 1
ATOM 706 O O . PRO A 1 100 ? 12.203 18.129 -22.657 1.00 48.21 92 PRO A O 1
ATOM 710 N N . ASP A 1 101 ? 14.210 17.497 -21.857 1.00 44.74 93 ASP A N 1
ATOM 711 C CA . ASP A 1 101 ? 14.955 17.687 -23.102 1.00 51.20 93 ASP A CA 1
ATOM 712 C C . ASP A 1 101 ? 15.139 16.395 -23.906 1.00 45.18 93 ASP A C 1
ATOM 713 O O . ASP A 1 101 ? 14.861 16.362 -25.105 1.00 44.19 93 ASP A O 1
ATOM 718 N N . SER A 1 102 ? 15.615 15.333 -23.280 1.00 42.08 94 SER A N 1
ATOM 719 C CA . SER A 1 102 ? 15.815 14.087 -23.994 1.00 40.67 94 SER A CA 1
ATOM 720 C C . SER A 1 102 ? 14.607 13.162 -23.927 1.00 39.16 94 SER A C 1
ATOM 721 O O . SER A 1 102 ? 14.560 12.182 -24.675 1.00 40.41 94 SER A O 1
ATOM 724 N N . LYS A 1 103 ? 13.672 13.419 -23.004 1.00 37.13 95 LYS A N 1
ATOM 725 C CA . LYS A 1 103 ? 12.475 12.625 -22.746 1.00 38.82 95 LYS A CA 1
ATOM 726 C C . LYS A 1 103 ? 12.799 11.238 -22.175 1.00 38.96 95 LYS A C 1
ATOM 727 O O . LYS A 1 103 ? 11.902 10.402 -22.056 1.00 37.27 95 LYS A O 1
ATOM 733 N N . TYR A 1 104 ? 14.047 10.982 -21.782 1.00 36.01 96 TYR A N 1
ATOM 734 C CA . TYR A 1 104 ? 14.362 9.733 -21.098 1.00 32.66 96 TYR A CA 1
ATOM 735 C C . TYR A 1 104 ? 13.687 9.662 -19.733 1.00 34.97 96 TYR A C 1
ATOM 736 O O . TYR A 1 104 ? 13.498 10.674 -19.047 1.00 33.72 96 TYR A O 1
ATOM 745 N N . ILE A 1 105 ? 13.370 8.433 -19.307 1.00 40.51 97 ILE A N 1
ATOM 746 C CA . ILE A 1 105 ? 12.661 8.210 -18.064 1.00 38.18 97 ILE A CA 1
ATOM 747 C C . ILE A 1 105 ? 13.652 7.704 -17.041 1.00 38.88 97 ILE A C 1
ATOM 748 O O . ILE A 1 105 ? 14.383 6.750 -17.304 1.00 41.43 97 ILE A O 1
ATOM 753 N N . SER A 1 106 ? 13.615 8.263 -15.835 1.00 37.80 98 SER A N 1
ATOM 754 C CA . SER A 1 106 ? 14.432 7.724 -14.747 1.00 35.93 98 SER A CA 1
ATOM 755 C C . SER A 1 106 ? 13.576 7.186 -13.620 1.00 33.86 98 SER A C 1
ATOM 756 O O . SER A 1 106 ? 12.684 7.877 -13.128 1.00 34.36 98 SER A O 1
ATOM 759 N N . LEU A 1 107 ? 13.897 5.968 -13.191 1.00 33.89 99 LEU A N 1
ATOM 760 C CA . LEU A 1 107 ? 13.388 5.403 -11.960 1.00 34.88 99 LEU A CA 1
ATOM 761 C C . LEU A 1 107 ? 14.338 5.733 -10.810 1.00 37.77 99 LEU A C 1
ATOM 762 O O . LEU A 1 107 ? 15.529 5.418 -10.873 1.00 37.96 99 LEU A O 1
ATOM 767 N N . ILE A 1 108 ? 13.807 6.287 -9.740 1.00 33.02 100 ILE A N 1
ATOM 768 C CA . ILE A 1 108 ? 14.599 6.612 -8.572 1.00 32.78 100 ILE A CA 1
ATOM 769 C C . ILE A 1 108 ? 14.351 5.519 -7.558 1.00 31.84 100 ILE A C 1
ATOM 770 O O . ILE A 1 108 ? 13.231 5.387 -7.059 1.00 32.31 100 ILE A O 1
ATOM 775 N N . LEU A 1 109 ? 15.386 4.767 -7.224 1.00 31.99 101 LEU A N 1
ATOM 776 C CA . LEU A 1 109 ? 15.289 3.643 -6.313 1.00 34.44 101 LEU A CA 1
ATOM 777 C C . LEU A 1 109 ? 16.135 3.847 -5.064 1.00 38.64 101 LEU A C 1
ATOM 778 O O . LEU A 1 109 ? 17.116 4.598 -5.053 1.00 39.26 101 LEU A O 1
ATOM 783 N N . ASN A 1 110 ? 15.756 3.161 -3.983 1.00 35.94 102 ASN A N 1
ATOM 784 C CA . ASN A 1 110 ? 16.607 3.246 -2.808 1.00 42.69 102 ASN A CA 1
ATOM 785 C C . ASN A 1 110 ? 17.947 2.589 -3.107 1.00 43.08 102 ASN A C 1
ATOM 786 O O . ASN A 1 110 ? 18.067 1.696 -3.960 1.00 40.71 102 ASN A O 1
ATOM 791 N N . TYR A 1 111 ? 18.956 3.020 -2.368 1.00 44.53 103 TYR A N 1
ATOM 792 C CA . TYR A 1 111 ? 20.305 2.496 -2.490 1.00 45.05 103 TYR A CA 1
ATOM 793 C C . TYR A 1 111 ? 20.479 1.389 -1.460 1.00 50.70 103 TYR A C 1
ATOM 794 O O . TYR A 1 111 ? 20.102 1.570 -0.297 1.00 48.47 103 TYR A O 1
ATOM 803 N N . ALA A 1 112 ? 21.042 0.260 -1.889 1.00 46.42 104 ALA A N 1
ATOM 804 C CA . ALA A 1 112 ? 21.370 -0.871 -1.023 1.00 50.93 104 ALA A CA 1
ATOM 805 C C . ALA A 1 112 ? 22.799 -1.278 -1.337 1.00 54.98 104 ALA A C 1
ATOM 806 O O . ALA A 1 112 ? 23.116 -1.581 -2.492 1.00 56.81 104 ALA A O 1
ATOM 808 N N . GLU A 1 113 ? 23.663 -1.257 -0.327 1.00 62.29 105 GLU A N 1
ATOM 809 C CA . GLU A 1 113 ? 25.072 -1.548 -0.554 1.00 68.33 105 GLU A CA 1
ATOM 810 C C . GLU A 1 113 ? 25.273 -3.016 -0.921 1.00 68.11 105 GLU A C 1
ATOM 811 O O . GLU A 1 113 ? 24.553 -3.898 -0.439 1.00 64.17 105 GLU A O 1
ATOM 817 N N . ASN A 1 114 ? 26.241 -3.262 -1.803 1.00 64.44 106 ASN A N 1
ATOM 818 C CA . ASN A 1 114 ? 26.501 -4.585 -2.334 1.00 66.27 106 ASN A CA 1
ATOM 819 C C . ASN A 1 114 ? 27.971 -4.957 -2.210 1.00 72.22 106 ASN A C 1
ATOM 820 O O . ASN A 1 114 ? 28.840 -4.321 -2.817 1.00 78.29 106 ASN A O 1
ATOM 825 N N . ASN A 1 115 ? 28.237 -5.990 -1.442 1.00 66.56 107 ASN A N 1
ATOM 826 C CA . ASN A 1 115 ? 29.521 -6.669 -1.447 1.00 67.73 107 ASN A CA 1
ATOM 827 C C . ASN A 1 115 ? 29.322 -7.935 -2.285 1.00 66.82 107 ASN A C 1
ATOM 828 O O . ASN A 1 115 ? 28.519 -8.798 -1.927 1.00 67.68 107 ASN A O 1
ATOM 833 N N . ASP A 1 116 ? 29.997 -7.998 -3.430 1.00 60.45 108 ASP A N 1
ATOM 834 C CA . ASP A 1 116 ? 29.870 -9.107 -4.379 1.00 62.70 108 ASP A CA 1
ATOM 835 C C . ASP A 1 116 ? 30.198 -10.451 -3.703 1.00 58.54 108 ASP A C 1
ATOM 836 O O . ASP A 1 116 ? 31.318 -10.672 -3.255 1.00 61.88 108 ASP A O 1
ATOM 841 N N . VAL A 1 117 ? 29.206 -11.352 -3.632 1.00 59.14 109 VAL A N 1
ATOM 842 C CA . VAL A 1 117 ? 29.385 -12.600 -2.885 1.00 57.22 109 VAL A CA 1
ATOM 843 C C . VAL A 1 117 ? 30.486 -13.476 -3.481 1.00 60.20 109 VAL A C 1
ATOM 844 O O . VAL A 1 117 ? 31.077 -14.295 -2.772 1.00 64.75 109 VAL A O 1
ATOM 848 N N . LYS A 1 118 ? 30.761 -13.348 -4.784 1.00 69.42 110 LYS A N 1
ATOM 849 C CA . LYS A 1 118 ? 31.833 -14.134 -5.392 1.00 73.42 110 LYS A CA 1
ATOM 850 C C . LYS A 1 118 ? 33.150 -13.948 -4.656 1.00 76.22 110 LYS A C 1
ATOM 851 O O . LYS A 1 118 ? 33.935 -14.889 -4.512 1.00 77.53 110 LYS A O 1
ATOM 857 N N . THR A 1 119 ? 33.418 -12.739 -4.198 1.00 69.20 111 THR A N 1
ATOM 858 C CA . THR A 1 119 ? 34.689 -12.443 -3.559 1.00 71.77 111 THR A CA 1
ATOM 859 C C . THR A 1 119 ? 34.649 -12.701 -2.063 1.00 74.00 111 THR A C 1
ATOM 860 O O . THR A 1 119 ? 35.643 -12.444 -1.375 1.00 77.00 111 THR A O 1
ATOM 864 N N . LEU A 1 120 ? 33.535 -13.226 -1.549 1.00 71.07 112 LEU A N 1
ATOM 865 C CA . LEU A 1 120 ? 33.407 -13.542 -0.133 1.00 71.19 112 LEU A CA 1
ATOM 866 C C . LEU A 1 120 ? 33.417 -15.042 0.138 1.00 71.63 112 LEU A C 1
ATOM 867 O O . LEU A 1 120 ? 32.998 -15.475 1.219 1.00 69.27 112 LEU A O 1
ATOM 872 N N . PHE A 1 121 ? 33.873 -15.849 -0.813 1.00 67.76 113 PHE A N 1
ATOM 873 C CA . PHE A 1 121 ? 33.917 -17.287 -0.567 1.00 71.68 113 PHE A CA 1
ATOM 874 C C . PHE A 1 121 ? 34.891 -17.578 0.563 1.00 72.10 113 PHE A C 1
ATOM 875 O O . PHE A 1 121 ? 36.029 -17.105 0.554 1.00 72.69 113 PHE A O 1
ATOM 883 N N . GLY A 1 122 ? 34.434 -18.358 1.539 1.00 76.82 114 GLY A N 1
ATOM 884 C CA . GLY A 1 122 ? 35.213 -18.640 2.724 1.00 78.74 114 GLY A CA 1
ATOM 885 C C . GLY A 1 122 ? 35.096 -17.598 3.803 1.00 83.63 114 GLY A C 1
ATOM 886 O O . GLY A 1 122 ? 35.433 -1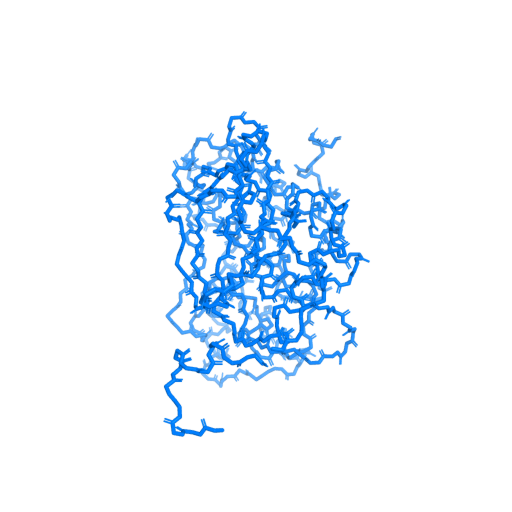7.876 4.958 1.00 85.76 114 GLY A O 1
ATOM 887 N N . LYS A 1 123 ? 34.628 -16.406 3.459 1.00 80.38 115 LYS A N 1
ATOM 888 C CA . LYS A 1 123 ? 34.379 -15.341 4.417 1.00 85.12 115 LYS A CA 1
ATOM 889 C C . LYS A 1 123 ? 32.944 -15.318 4.927 1.00 83.03 115 LYS A C 1
ATOM 890 O O . LYS A 1 123 ? 32.693 -14.802 6.019 1.00 86.84 115 LYS A O 1
ATOM 896 N N . MET A 1 124 ? 31.987 -15.818 4.153 1.00 72.47 116 MET A N 1
ATOM 897 C CA . MET A 1 124 ? 30.599 -15.859 4.588 1.00 69.66 116 MET A CA 1
ATOM 898 C C . MET A 1 124 ? 30.376 -17.151 5.366 1.00 69.36 116 MET A C 1
ATOM 899 O O . MET A 1 124 ? 30.745 -18.232 4.897 1.00 69.07 116 MET A O 1
ATOM 904 N N . THR A 1 125 ? 29.784 -17.035 6.557 1.00 70.22 117 THR A N 1
ATOM 905 C CA . THR A 1 125 ? 29.572 -18.178 7.438 1.00 71.35 117 THR A CA 1
ATOM 906 C C . THR A 1 125 ? 28.211 -18.835 7.179 1.00 69.30 117 THR A C 1
ATOM 907 O O . THR A 1 125 ? 27.397 -18.356 6.382 1.00 60.72 117 THR A O 1
ATOM 911 N N . THR A 1 126 ? 27.935 -19.937 7.884 1.00 73.01 118 THR A N 1
ATOM 912 C CA . THR A 1 126 ? 26.603 -20.531 7.792 1.00 71.95 118 THR A CA 1
ATOM 913 C C . THR A 1 126 ? 25.530 -19.491 8.110 1.00 67.39 118 THR A C 1
ATOM 914 O O . THR A 1 126 ? 24.496 -19.425 7.436 1.00 64.72 118 THR A O 1
ATOM 918 N N . ARG A 1 127 ? 25.774 -18.647 9.117 1.00 65.10 119 ARG A N 1
ATOM 919 C CA . ARG A 1 127 ? 24.779 -17.641 9.495 1.00 63.95 119 ARG A CA 1
ATOM 920 C C . ARG A 1 127 ? 24.586 -16.605 8.388 1.00 60.10 119 ARG A C 1
ATOM 921 O O . ARG A 1 127 ? 23.450 -16.250 8.062 1.00 59.19 119 ARG A O 1
ATOM 929 N N . ASP A 1 128 ? 25.686 -16.108 7.805 1.00 66.42 120 ASP A N 1
ATOM 930 C CA . ASP A 1 128 ? 25.604 -15.188 6.672 1.00 62.83 120 ASP A CA 1
ATOM 931 C C . ASP A 1 128 ? 24.759 -15.784 5.548 1.00 61.31 120 ASP A C 1
ATOM 932 O O . ASP A 1 128 ? 23.906 -15.109 4.961 1.00 53.97 120 ASP A O 1
ATOM 937 N N . ILE A 1 129 ? 25.012 -17.055 5.211 1.00 56.14 121 ILE A N 1
ATOM 938 C CA . ILE A 1 129 ? 24.314 -17.657 4.081 1.00 52.40 121 ILE A CA 1
ATOM 939 C C . ILE A 1 129 ? 22.834 -17.805 4.404 1.00 50.16 121 ILE A C 1
ATOM 940 O O . ILE A 1 129 ? 21.967 -17.495 3.567 1.00 48.26 121 ILE A O 1
ATOM 945 N N . ALA A 1 130 ? 22.522 -18.145 5.657 1.00 52.56 122 ALA A N 1
ATOM 946 C CA . ALA A 1 130 ? 21.127 -18.276 6.076 1.00 54.28 122 ALA A CA 1
ATOM 947 C C . ALA A 1 130 ? 20.409 -16.924 6.071 1.00 54.46 122 ALA A C 1
ATOM 948 O O . ALA A 1 130 ? 19.275 -16.818 5.589 1.00 50.06 122 ALA A O 1
ATOM 950 N N . LEU A 1 131 ? 21.057 -15.878 6.578 1.00 56.82 123 LEU A N 1
ATOM 951 C CA . LEU A 1 131 ? 20.493 -14.531 6.470 1.00 52.44 123 LEU A CA 1
ATOM 952 C C . LEU A 1 131 ? 20.244 -14.143 5.015 1.00 51.21 123 LEU A C 1
ATOM 953 O O . LEU A 1 131 ? 19.144 -13.715 4.657 1.00 49.84 123 LEU A O 1
ATOM 958 N N . TYR A 1 132 ? 21.273 -14.253 4.174 1.00 51.65 124 TYR A N 1
ATOM 959 C CA . TYR A 1 132 ? 21.162 -13.926 2.752 1.00 52.46 124 TYR A CA 1
ATOM 960 C C . TYR A 1 132 ? 19.982 -14.633 2.099 1.00 47.62 124 TYR A C 1
ATOM 961 O O . TYR A 1 132 ? 19.113 -14.002 1.478 1.00 43.83 124 TYR A O 1
ATOM 970 N N . ILE A 1 133 ? 19.956 -15.965 2.202 1.00 46.22 125 ILE A N 1
ATOM 971 C CA . ILE A 1 133 ? 18.897 -16.743 1.572 1.00 38.78 125 ILE A CA 1
ATOM 972 C C . ILE A 1 133 ? 17.543 -16.418 2.194 1.00 38.76 125 ILE A C 1
ATOM 973 O O . ILE A 1 133 ? 16.538 -16.320 1.490 1.00 39.54 125 ILE A O 1
ATOM 978 N N . TYR A 1 134 ? 17.482 -16.324 3.528 1.00 40.53 126 TYR A N 1
ATOM 979 C CA . TYR A 1 134 ? 16.197 -16.083 4.185 1.00 42.98 126 TYR A CA 1
ATOM 980 C C . TYR A 1 134 ? 15.662 -14.713 3.797 1.00 44.30 126 TYR A C 1
ATOM 981 O O . TYR A 1 134 ? 14.469 -14.555 3.520 1.00 44.05 126 TYR A O 1
ATOM 990 N N . GLY A 1 135 ? 16.550 -13.723 3.751 1.00 46.84 127 GLY A N 1
ATOM 991 C CA . GLY A 1 135 ? 16.154 -12.385 3.326 1.00 46.47 127 GLY A CA 1
ATOM 992 C C . GLY A 1 135 ? 15.548 -12.379 1.937 1.00 40.70 127 GLY A C 1
ATOM 993 O O . GLY A 1 135 ? 14.534 -11.718 1.702 1.00 44.17 127 GLY A O 1
ATOM 994 N N . VAL A 1 136 ? 16.156 -13.111 0.992 1.00 41.23 128 VAL A N 1
ATOM 995 C CA . VAL A 1 136 ? 15.577 -13.170 -0.351 1.00 37.15 128 VAL A CA 1
ATOM 996 C C . VAL A 1 136 ? 14.265 -13.951 -0.332 1.00 39.54 128 VAL A C 1
ATOM 997 O O . VAL A 1 136 ? 13.314 -13.611 -1.046 1.00 32.18 128 VAL A O 1
ATOM 1001 N N . LEU A 1 137 ? 14.183 -15.011 0.476 1.00 36.75 129 LEU A N 1
ATOM 1002 C CA . LEU A 1 137 ? 12.926 -15.746 0.556 1.00 37.90 129 LEU A CA 1
ATOM 1003 C C . LEU A 1 137 ? 11.794 -14.864 1.078 1.00 37.80 129 LEU A C 1
ATOM 1004 O O . LEU A 1 137 ? 10.648 -14.965 0.613 1.00 37.35 129 LEU A O 1
ATOM 1009 N N . ARG A 1 138 ? 12.080 -14.029 2.078 1.00 37.29 130 ARG A N 1
ATOM 1010 C CA . ARG A 1 138 ? 11.052 -13.128 2.595 1.00 40.00 130 ARG A CA 1
ATOM 1011 C C . ARG A 1 138 ? 10.524 -12.216 1.490 1.00 37.52 130 ARG A C 1
ATOM 1012 O O . ARG A 1 138 ? 9.308 -12.011 1.366 1.00 34.74 130 ARG A O 1
ATOM 1020 N N . ALA A 1 139 ? 11.419 -11.704 0.644 1.00 36.33 131 ALA A N 1
ATOM 1021 C CA . ALA A 1 139 ? 10.990 -10.908 -0.501 1.00 36.07 131 ALA A CA 1
ATOM 1022 C C . ALA A 1 139 ? 10.145 -11.732 -1.454 1.00 37.48 131 ALA A C 1
ATOM 1023 O O . ALA A 1 139 ? 9.088 -11.280 -1.922 1.00 33.97 131 ALA A O 1
ATOM 1025 N N . LEU A 1 140 ? 10.616 -12.943 -1.790 1.00 34.25 132 LEU A N 1
ATOM 1026 C CA . LEU A 1 140 ? 9.877 -13.763 -2.742 1.00 33.82 132 LEU A CA 1
ATOM 1027 C C . LEU A 1 140 ? 8.515 -14.144 -2.183 1.00 30.15 132 LEU A C 1
ATOM 1028 O O . LEU A 1 140 ? 7.520 -14.098 -2.898 1.00 32.63 132 LEU A O 1
ATOM 1033 N N . ALA A 1 141 ? 8.445 -14.512 -0.896 1.00 35.26 133 ALA A N 1
ATOM 1034 C CA . ALA A 1 141 ? 7.150 -14.843 -0.306 1.00 36.34 133 ALA A CA 1
ATOM 1035 C C . ALA A 1 141 ? 6.179 -13.654 -0.413 1.00 39.44 133 ALA A C 1
ATOM 1036 O O . ALA A 1 141 ? 4.998 -13.826 -0.740 1.00 41.61 133 ALA A O 1
ATOM 1038 N N . PHE A 1 142 ? 6.649 -12.451 -0.140 1.00 36.73 134 PHE A N 1
ATOM 1039 C CA . PHE A 1 142 ? 5.758 -11.295 -0.261 1.00 39.83 134 PHE A CA 1
ATOM 1040 C C . PHE A 1 142 ? 5.348 -11.057 -1.713 1.00 36.33 134 PHE A C 1
ATOM 1041 O O . PHE A 1 142 ? 4.171 -10.815 -2.000 1.00 38.03 134 PHE A O 1
ATOM 1049 N N . ALA A 1 143 ? 6.303 -11.116 -2.647 1.00 36.92 135 ALA A N 1
ATOM 1050 C CA . ALA A 1 143 ? 5.951 -10.953 -4.059 1.00 32.67 135 ALA A CA 1
ATOM 1051 C C . ALA A 1 143 ? 4.996 -12.052 -4.523 1.00 36.67 135 ALA A C 1
ATOM 1052 O O . ALA A 1 143 ? 3.974 -11.775 -5.167 1.00 36.68 135 ALA A O 1
ATOM 1054 N N . HIS A 1 144 ? 5.305 -13.313 -4.208 1.00 35.03 136 HIS A N 1
ATOM 1055 C CA . HIS A 1 144 ? 4.432 -14.413 -4.628 1.00 34.06 136 HIS A CA 1
ATOM 1056 C C . HIS A 1 144 ? 3.024 -14.287 -4.044 1.00 34.27 136 HIS A C 1
ATOM 1057 O O . HIS A 1 144 ? 2.032 -14.520 -4.742 1.00 35.99 136 HIS A O 1
ATOM 1064 N N . LYS A 1 145 ? 2.910 -13.898 -2.778 1.00 38.39 137 LYS A N 1
ATOM 1065 C CA . LYS A 1 145 ? 1.594 -13.754 -2.175 1.00 43.44 137 LYS A CA 1
ATOM 1066 C C . LYS A 1 145 ? 0.802 -12.650 -2.852 1.00 44.21 137 LYS A C 1
ATOM 1067 O O . LYS A 1 145 ? -0.436 -12.652 -2.803 1.00 42.06 137 LYS A O 1
ATOM 1073 N N . ASN A 1 146 ? 1.504 -11.707 -3.470 1.00 40.86 138 ASN A N 1
ATOM 1074 C CA . ASN A 1 146 ? 0.915 -10.603 -4.194 1.00 41.56 138 ASN A CA 1
ATOM 1075 C C . ASN A 1 146 ? 0.809 -10.880 -5.672 1.00 42.47 138 ASN A C 1
ATOM 1076 O O . ASN A 1 146 ? 0.549 -9.951 -6.443 1.00 40.79 138 ASN A O 1
ATOM 1081 N N . GLY A 1 147 ? 1.084 -12.116 -6.091 1.00 35.89 139 GLY A N 1
ATOM 1082 C CA . GLY A 1 147 ? 0.865 -12.526 -7.459 1.00 33.41 139 GLY A CA 1
ATOM 1083 C C . GLY A 1 147 ? 1.958 -12.138 -8.425 1.00 29.33 139 GLY A C 1
ATOM 1084 O O . GLY A 1 147 ? 1.728 -12.084 -9.631 1.00 32.83 139 GLY A O 1
ATOM 1085 N N . ILE A 1 148 ? 3.154 -11.886 -7.937 1.00 31.04 140 ILE A N 1
ATOM 1086 C CA . ILE A 1 148 ? 4.257 -11.459 -8.772 1.00 30.49 140 ILE A CA 1
ATOM 1087 C C . ILE A 1 148 ? 5.395 -12.461 -8.651 1.00 30.71 140 ILE A C 1
ATOM 1088 O O . ILE A 1 148 ? 5.785 -12.839 -7.537 1.00 29.44 140 ILE A O 1
ATOM 1093 N N . MET A 1 149 ? 5.958 -12.840 -9.788 1.00 30.88 141 MET A N 1
ATOM 1094 C CA . MET A 1 149 ? 7.205 -13.588 -9.858 1.00 32.09 141 MET A CA 1
ATOM 1095 C C . MET A 1 149 ? 8.300 -12.714 -10.442 1.00 31.82 141 MET A C 1
ATOM 1096 O O . MET A 1 149 ? 8.063 -11.939 -11.378 1.00 29.93 141 MET A O 1
ATOM 1101 N N . HIS A 1 150 ? 9.502 -12.865 -9.899 1.00 27.95 142 HIS A N 1
ATOM 1102 C CA . HIS A 1 150 ? 10.603 -11.969 -10.249 1.00 29.88 142 HIS A CA 1
ATOM 1103 C C . HIS A 1 150 ? 11.245 -12.372 -11.570 1.00 32.54 142 HIS A C 1
ATOM 1104 O O . HIS A 1 150 ? 11.480 -11.524 -12.447 1.00 29.97 142 HIS A O 1
ATOM 1111 N N . ARG A 1 151 ? 11.525 -13.669 -11.729 1.00 27.96 143 ARG A N 1
ATOM 1112 C CA . ARG A 1 151 ? 11.968 -14.297 -12.972 1.00 28.75 143 ARG A CA 1
ATOM 1113 C C . ARG A 1 151 ? 13.407 -13.993 -13.358 1.00 30.47 143 ARG A C 1
ATOM 1114 O O . ARG A 1 151 ? 13.819 -14.331 -14.470 1.00 33.39 143 ARG A O 1
ATOM 1122 N N . ASP A 1 152 ? 14.209 -13.416 -12.465 1.00 31.95 144 ASP A N 1
ATOM 1123 C CA . ASP A 1 152 ? 15.633 -13.246 -12.748 1.00 32.69 144 ASP A CA 1
ATOM 1124 C C . ASP A 1 152 ? 16.423 -13.245 -11.443 1.00 34.71 144 ASP A C 1
ATOM 1125 O O . ASP A 1 152 ? 17.336 -12.442 -11.250 1.00 36.78 144 ASP A O 1
ATOM 1130 N N . VAL A 1 153 ? 16.070 -14.139 -10.522 1.00 33.91 145 VAL A N 1
ATOM 1131 C CA . VAL A 1 153 ? 16.815 -14.236 -9.272 1.00 32.07 145 VAL A CA 1
ATOM 1132 C C . VAL A 1 153 ? 18.213 -14.789 -9.553 1.00 36.57 145 VAL A C 1
ATOM 1133 O O . VAL A 1 153 ? 18.363 -15.820 -10.218 1.00 35.78 145 VAL A O 1
ATOM 1137 N N . LYS A 1 154 ? 19.232 -14.074 -9.079 1.00 36.11 146 LYS A N 1
ATOM 1138 C CA . LYS A 1 154 ? 20.639 -14.459 -9.246 1.00 34.93 146 LYS A CA 1
ATOM 1139 C C . LYS A 1 154 ? 21.482 -13.497 -8.417 1.00 38.41 146 LYS A C 1
ATOM 1140 O O . LYS A 1 154 ? 21.013 -12.430 -8.051 1.00 36.96 146 LYS A O 1
ATOM 1146 N N . PRO A 1 155 ? 22.738 -13.858 -8.120 1.00 39.25 147 PRO A N 1
ATOM 1147 C CA . PRO A 1 155 ? 23.559 -12.956 -7.296 1.00 38.63 147 PRO A CA 1
ATOM 1148 C C . PRO A 1 155 ? 23.592 -11.526 -7.791 1.00 42.26 147 PRO A C 1
ATOM 1149 O O . PRO A 1 155 ? 23.596 -10.612 -6.965 1.00 42.38 147 PRO A O 1
ATOM 1153 N N . GLY A 1 156 ? 23.611 -11.298 -9.106 1.00 42.43 148 GLY A N 1
ATOM 1154 C CA . GLY A 1 156 ? 23.702 -9.930 -9.624 1.00 44.12 148 GLY A CA 1
ATOM 1155 C C . GLY A 1 156 ? 22.490 -9.072 -9.331 1.00 42.56 148 GLY A C 1
ATOM 1156 O O . GLY A 1 156 ? 22.545 -7.850 -9.532 1.00 41.63 148 GLY A O 1
ATOM 1157 N N . ASN A 1 157 ? 21.394 -9.680 -8.872 1.00 36.39 149 ASN A N 1
ATOM 1158 C CA . ASN A 1 157 ? 20.164 -8.969 -8.547 1.00 36.16 149 ASN A CA 1
ATOM 1159 C C . ASN A 1 157 ? 19.872 -9.040 -7.061 1.00 35.95 149 ASN A C 1
ATOM 1160 O O . ASN A 1 157 ? 18.738 -8.781 -6.633 1.00 36.74 149 ASN A O 1
ATOM 1165 N N . ILE A 1 158 ? 20.857 -9.434 -6.264 1.00 34.77 150 ILE A N 1
ATOM 1166 C CA . ILE A 1 158 ? 20.702 -9.537 -4.827 1.00 38.25 150 ILE A CA 1
ATOM 1167 C C . ILE A 1 158 ? 21.780 -8.690 -4.202 1.00 41.93 150 ILE A C 1
ATOM 1168 O O . ILE A 1 158 ? 22.976 -8.971 -4.361 1.00 42.67 150 ILE A O 1
ATOM 1173 N N . MET A 1 159 ? 21.359 -7.648 -3.513 1.00 41.00 151 MET A N 1
ATOM 1174 C CA . MET A 1 159 ? 22.282 -6.731 -2.869 1.00 47.32 151 MET A CA 1
ATOM 1175 C C . MET A 1 159 ? 22.510 -7.256 -1.463 1.00 46.97 151 MET A C 1
ATOM 1176 O O . MET A 1 159 ? 21.551 -7.450 -0.711 1.00 49.70 151 MET A O 1
ATOM 1181 N N . TRP A 1 160 ? 23.768 -7.502 -1.120 1.00 47.94 152 TRP A N 1
ATOM 1182 C CA . TRP A 1 160 ? 24.147 -8.026 0.182 1.00 50.37 152 TRP A CA 1
ATOM 1183 C C . TRP A 1 160 ? 25.152 -7.103 0.852 1.00 55.10 152 TRP A C 1
ATOM 1184 O O . TRP A 1 160 ? 26.189 -6.776 0.269 1.00 60.36 152 TRP A O 1
ATOM 1195 N N . ASN A 1 161 ? 24.860 -6.717 2.087 1.00 55.17 153 ASN A N 1
ATOM 1196 C CA . ASN A 1 161 ? 25.785 -5.946 2.917 1.00 60.40 153 ASN A CA 1
ATOM 1197 C C . ASN A 1 161 ? 26.406 -6.883 3.953 1.00 61.59 153 ASN A C 1
ATOM 1198 O O . ASN A 1 161 ? 25.732 -7.301 4.901 1.00 60.69 153 ASN A O 1
ATOM 1203 N N . GLN A 1 162 ? 27.698 -7.195 3.780 1.00 69.48 154 GLN A N 1
ATOM 1204 C CA . GLN A 1 162 ? 28.345 -8.187 4.639 1.00 70.11 154 GLN A CA 1
ATOM 1205 C C . GLN A 1 162 ? 28.492 -7.689 6.068 1.00 74.32 154 GLN A C 1
ATOM 1206 O O . GLN A 1 162 ? 28.417 -8.480 7.017 1.00 73.48 154 GLN A O 1
ATOM 1212 N N . THR A 1 163 ? 28.768 -6.395 6.239 1.00 77.99 155 THR A N 1
ATOM 1213 C CA . THR A 1 163 ? 28.930 -5.854 7.582 1.00 78.82 155 THR A CA 1
ATOM 1214 C C . THR A 1 163 ? 27.601 -5.867 8.324 1.00 76.33 155 THR A C 1
ATOM 1215 O O . THR A 1 163 ? 27.521 -6.313 9.472 1.00 77.52 155 THR A O 1
ATOM 1219 N N . THR A 1 164 ? 26.540 -5.396 7.672 1.00 69.06 156 THR A N 1
ATOM 1220 C CA . THR A 1 164 ? 25.266 -5.177 8.337 1.00 66.07 156 THR A CA 1
ATOM 1221 C C . THR A 1 164 ? 24.259 -6.300 8.126 1.00 68.09 156 THR A C 1
ATOM 1222 O O . THR A 1 164 ? 23.244 -6.338 8.838 1.00 63.18 156 THR A O 1
ATOM 1226 N N . LYS A 1 165 ? 24.491 -7.180 7.146 1.00 65.56 157 LYS A N 1
ATOM 1227 C CA . LYS A 1 165 ? 23.654 -8.335 6.828 1.00 60.16 157 LYS A CA 1
ATOM 1228 C C . LYS A 1 165 ? 22.330 -7.960 6.183 1.00 61.06 157 LYS A C 1
ATOM 1229 O O . LYS A 1 165 ? 21.416 -8.802 6.122 1.00 63.44 157 LYS A O 1
ATOM 1235 N N . GLU A 1 166 ? 22.185 -6.725 5.727 1.00 61.79 158 GLU A N 1
ATOM 1236 C CA . GLU A 1 166 ? 20.983 -6.306 5.020 1.00 61.09 158 GLU A CA 1
ATOM 1237 C C . GLU A 1 166 ? 21.011 -6.844 3.599 1.00 53.57 158 GLU A C 1
ATOM 1238 O O . GLU A 1 166 ? 22.068 -6.924 2.964 1.00 50.13 158 GLU A O 1
ATOM 1244 N N . VAL A 1 167 ? 19.847 -7.231 3.106 1.00 54.51 159 VAL A N 1
ATOM 1245 C CA . VAL A 1 167 ? 19.748 -7.845 1.789 1.00 52.61 159 VAL A CA 1
ATOM 1246 C C . VAL A 1 167 ? 18.521 -7.294 1.076 1.00 49.82 159 VAL A C 1
ATOM 1247 O O . VAL A 1 167 ? 17.503 -6.968 1.707 1.00 43.47 159 VAL A O 1
ATOM 1251 N N . SER A 1 168 ? 18.655 -7.151 -0.240 1.00 37.69 160 SER A N 1
ATOM 1252 C CA . SER A 1 168 ? 17.652 -6.528 -1.082 1.00 43.83 160 SER A CA 1
ATOM 1253 C C . SER A 1 168 ? 17.571 -7.286 -2.398 1.00 40.47 160 SER A C 1
ATOM 1254 O O . SER A 1 168 ? 18.599 -7.563 -3.014 1.00 45.27 160 SER A O 1
ATOM 1257 N N . LEU A 1 169 ? 16.358 -7.629 -2.818 1.00 37.19 161 LEU A N 1
ATOM 1258 C CA . LEU A 1 169 ? 16.121 -8.167 -4.155 1.00 35.99 161 LEU A CA 1
ATOM 1259 C C . LEU A 1 169 ? 15.765 -7.018 -5.089 1.00 35.80 161 LEU A C 1
ATOM 1260 O O . LEU A 1 169 ? 14.767 -6.341 -4.878 1.00 35.98 161 LEU A O 1
ATOM 1265 N N . ILE A 1 170 ? 16.581 -6.800 -6.115 1.00 36.55 162 ILE A N 1
ATOM 1266 C CA . ILE A 1 170 ? 16.405 -5.672 -7.017 1.00 35.61 162 ILE A CA 1
ATOM 1267 C C . ILE A 1 170 ? 16.180 -6.144 -8.450 1.00 38.29 162 ILE A C 1
ATOM 1268 O O . ILE A 1 170 ? 16.195 -7.348 -8.732 1.00 34.14 162 ILE A O 1
ATOM 1273 N N . ASP A 1 171 ? 16.010 -5.184 -9.364 1.00 35.23 163 ASP A N 1
ATOM 1274 C CA . ASP A 1 171 ? 15.897 -5.407 -10.813 1.00 37.26 163 ASP A CA 1
ATOM 1275 C C . ASP A 1 171 ? 14.658 -6.245 -11.153 1.00 34.13 163 ASP A C 1
ATOM 1276 O O . ASP A 1 171 ? 14.727 -7.413 -11.559 1.00 34.39 163 ASP A O 1
ATOM 1281 N N . TRP A 1 172 ? 13.515 -5.566 -11.039 1.00 33.12 164 TRP A N 1
ATOM 1282 C CA . TRP A 1 172 ? 12.194 -6.119 -11.303 1.00 35.69 164 TRP A CA 1
ATOM 1283 C C . TRP A 1 172 ? 11.737 -5.904 -12.754 1.00 35.20 164 TRP A C 1
ATOM 1284 O O . TRP A 1 172 ? 10.538 -6.030 -13.046 1.00 32.32 164 TRP A O 1
ATOM 1295 N N . GLY A 1 173 ? 12.668 -5.625 -13.669 1.00 32.39 165 GLY A N 1
ATOM 1296 C CA . GLY A 1 173 ? 12.295 -5.370 -15.052 1.00 35.92 165 GLY A CA 1
ATOM 1297 C C . GLY A 1 173 ? 11.809 -6.579 -15.824 1.00 38.07 165 GLY A C 1
ATOM 1298 O O . GLY A 1 173 ? 11.197 -6.408 -16.883 1.00 35.49 165 GLY A O 1
ATOM 1299 N N . LEU A 1 174 ? 12.093 -7.789 -15.348 1.00 34.00 166 LEU A N 1
ATOM 1300 C CA . LEU A 1 174 ? 11.541 -8.996 -15.963 1.00 37.28 166 LEU A CA 1
ATOM 1301 C C . LEU A 1 174 ? 10.374 -9.565 -15.174 1.00 38.71 166 LEU A C 1
ATOM 1302 O O . LEU A 1 174 ? 9.865 -10.639 -15.530 1.00 34.58 166 LEU A O 1
ATOM 1307 N N . ALA A 1 175 ? 9.992 -8.916 -14.081 1.00 30.03 167 ALA A N 1
ATOM 1308 C CA . ALA A 1 175 ? 8.968 -9.479 -13.227 1.00 31.72 167 ALA A CA 1
ATOM 1309 C C . ALA A 1 175 ? 7.638 -9.447 -13.954 1.00 32.49 167 ALA A C 1
ATOM 1310 O O . ALA A 1 175 ? 7.430 -8.648 -14.865 1.00 35.54 167 ALA A O 1
ATOM 1312 N N . GLU A 1 176 ? 6.735 -10.343 -13.559 1.00 33.13 168 GLU A N 1
ATOM 1313 C CA . GLU A 1 176 ? 5.463 -10.492 -14.261 1.00 35.15 168 GLU A CA 1
ATOM 1314 C C . GLU A 1 176 ? 4.404 -10.876 -13.246 1.00 32.65 168 GLU A C 1
ATOM 1315 O O . GLU A 1 176 ? 4.712 -11.474 -12.218 1.00 31.23 168 GLU A O 1
ATOM 1321 N N . PHE A 1 177 ? 3.160 -10.478 -13.516 1.00 32.72 169 PHE A N 1
ATOM 1322 C CA . PHE A 1 177 ? 2.046 -10.877 -12.665 1.00 38.37 169 PHE A CA 1
ATOM 1323 C C . PHE A 1 177 ? 1.704 -12.320 -13.026 1.00 38.16 169 PHE A C 1
ATOM 1324 O O . PHE A 1 177 ? 1.718 -12.702 -14.212 1.00 37.75 169 PHE A O 1
ATOM 1332 N N . TYR A 1 178 ? 1.467 -13.140 -12.010 1.00 37.58 170 TYR A N 1
ATOM 1333 C CA . TYR A 1 178 ? 1.208 -14.567 -12.243 1.00 38.62 170 TYR A CA 1
ATOM 1334 C C . TYR A 1 178 ? -0.278 -14.869 -12.150 1.00 37.32 170 TYR A C 1
ATOM 1335 O O . TYR A 1 178 ? -0.916 -14.553 -11.142 1.00 37.98 170 TYR A O 1
ATOM 1344 N N . THR A 1 179 ? -0.815 -15.499 -13.203 1.00 42.48 171 THR A N 1
ATOM 1345 C CA . THR A 1 179 ? -2.171 -16.045 -13.238 1.00 46.57 171 THR A CA 1
ATOM 1346 C C . THR A 1 179 ? -2.103 -17.537 -13.571 1.00 50.23 171 THR A C 1
ATOM 1347 O O . THR A 1 179 ? -1.490 -17.912 -14.582 1.00 49.84 171 THR A O 1
ATOM 1351 N N . PRO A 1 180 ? -2.696 -18.415 -12.772 1.00 47.52 172 PRO A N 1
ATOM 1352 C CA . PRO A 1 180 ? -2.549 -19.859 -13.053 1.00 55.63 172 PRO A CA 1
ATOM 1353 C C . PRO A 1 180 ? -3.044 -20.237 -14.443 1.00 54.20 172 PRO A C 1
ATOM 1354 O O . PRO A 1 180 ? -4.054 -19.723 -14.940 1.00 51.48 172 PRO A O 1
ATOM 1358 N N . ASP A 1 181 ? -2.324 -21.167 -15.056 1.00 58.08 173 ASP A N 1
ATOM 1359 C CA . ASP A 1 181 ? -2.651 -21.772 -16.340 1.00 61.61 173 ASP A CA 1
ATOM 1360 C C . ASP A 1 181 ? -2.422 -20.824 -17.501 1.00 63.65 173 ASP A C 1
ATOM 1361 O O . ASP A 1 181 ? -2.860 -21.107 -18.612 1.00 62.91 173 ASP A O 1
ATOM 1366 N N . SER A 1 182 ? -1.748 -19.703 -17.272 1.00 58.54 174 SER A N 1
ATOM 1367 C CA . SER A 1 182 ? -1.381 -18.811 -18.357 1.00 55.29 174 SER A CA 1
ATOM 1368 C C . SER A 1 182 ? -0.020 -19.193 -18.912 1.00 52.35 174 SER A C 1
ATOM 1369 O O . SER A 1 182 ? 0.853 -19.685 -18.200 1.00 52.72 174 SER A O 1
ATOM 1372 N N . GLU A 1 183 ? 0.151 -18.963 -20.199 1.00 54.36 175 GLU A N 1
ATOM 1373 C CA . GLU A 1 183 ? 1.418 -19.189 -20.860 1.00 54.72 175 GLU A CA 1
ATOM 1374 C C . GLU A 1 183 ? 2.266 -17.935 -20.735 1.00 54.92 175 GLU A C 1
ATOM 1375 O O . GLU A 1 183 ? 1.764 -16.818 -20.853 1.00 55.77 175 GLU A O 1
ATOM 1381 N N . TYR A 1 184 ? 3.544 -18.137 -20.461 1.00 47.5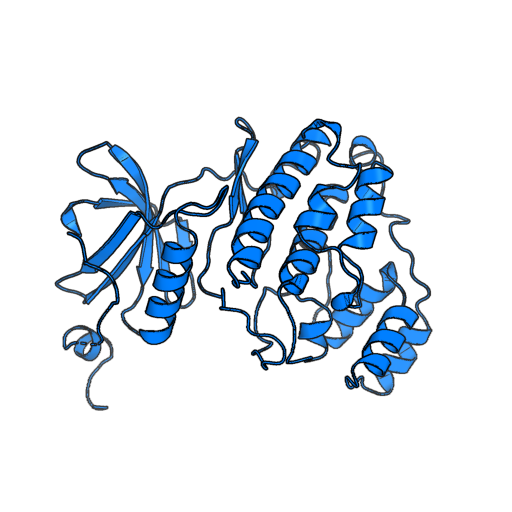5 176 TYR A N 1
ATOM 1382 C CA . TYR A 1 184 ? 4.522 -17.085 -20.293 1.00 43.69 176 TYR A CA 1
ATOM 1383 C C . TYR A 1 184 ? 5.701 -17.378 -21.203 1.00 45.34 176 TYR A C 1
ATOM 1384 O O . TYR A 1 184 ? 5.955 -18.526 -21.556 1.00 42.84 176 TYR A O 1
ATOM 1393 N N . GLN A 1 185 ? 6.427 -16.337 -21.584 1.00 48.22 177 GLN A N 1
ATOM 1394 C CA . GLN A 1 185 ? 7.593 -16.532 -22.435 1.00 51.03 177 GLN A CA 1
ATOM 1395 C C . GLN A 1 185 ? 8.744 -17.117 -21.616 1.00 47.94 177 GLN A C 1
ATOM 1396 O O . GLN A 1 185 ? 8.941 -16.761 -20.442 1.00 38.96 177 GLN A O 1
ATOM 1402 N N . VAL A 1 186 ? 9.528 -17.997 -22.249 1.00 43.39 178 VAL A N 1
ATOM 1403 C CA . VAL A 1 186 ? 10.583 -18.733 -21.551 1.00 41.86 178 VAL A CA 1
ATOM 1404 C C . VAL A 1 186 ? 11.950 -18.110 -21.719 1.00 41.74 178 VAL A C 1
ATOM 1405 O O . VAL A 1 186 ? 12.921 -18.631 -21.165 1.00 44.92 178 VAL A O 1
ATOM 1409 N N . ARG A 1 187 ? 12.057 -17.003 -22.442 1.00 47.71 179 ARG A N 1
ATOM 1410 C CA . ARG A 1 187 ? 13.328 -16.291 -22.566 1.00 48.50 179 ARG A CA 1
ATOM 1411 C C . ARG A 1 187 ? 13.452 -15.319 -21.395 1.00 47.82 179 ARG A C 1
ATOM 1412 O O . ARG A 1 187 ? 13.465 -14.088 -21.551 1.00 50.37 179 ARG A O 1
ATOM 1414 N N . VAL A 1 188 ? 13.430 -15.907 -20.193 1.00 43.92 180 VAL A N 1
ATOM 1415 C CA . VAL A 1 188 ? 13.571 -15.146 -18.955 1.00 39.66 180 VAL A CA 1
ATOM 1416 C C . VAL A 1 188 ? 14.738 -15.719 -18.174 1.00 41.96 180 VAL A C 1
ATOM 1417 O O . VAL A 1 188 ? 15.439 -16.649 -18.630 1.00 42.30 180 VAL A O 1
ATOM 1421 N N . ALA A 1 189 ? 14.960 -15.160 -16.994 1.00 37.18 181 ALA A N 1
ATOM 1422 C CA . ALA A 1 189 ? 16.037 -15.581 -16.117 1.00 38.70 181 ALA A CA 1
ATOM 1423 C C . ALA A 1 189 ? 17.347 -15.395 -16.861 1.00 41.05 181 ALA A C 1
ATOM 1424 O O . ALA A 1 189 ? 17.379 -14.790 -17.932 1.00 44.79 181 ALA A O 1
ATOM 1426 N N . THR A 1 190 ? 18.431 -15.864 -16.290 1.00 37.46 182 THR A N 1
ATOM 1427 C CA . THR A 1 190 ? 19.764 -15.694 -16.860 1.00 41.43 182 THR A CA 1
ATOM 1428 C C . THR A 1 190 ? 20.356 -17.077 -17.086 1.00 42.42 182 THR A C 1
ATOM 1429 O O . THR A 1 190 ? 20.038 -18.014 -16.356 1.00 36.39 182 THR A O 1
ATOM 1433 N N . LYS A 1 191 ? 21.173 -17.204 -18.133 1.00 42.99 183 LYS A N 1
ATOM 1434 C CA . LYS A 1 191 ? 21.867 -18.449 -18.411 1.00 47.56 183 LYS A CA 1
ATOM 1435 C C . LYS A 1 191 ? 22.495 -19.037 -17.149 1.00 45.81 183 LYS A C 1
ATOM 1436 O O . LYS A 1 191 ? 23.191 -18.351 -16.400 1.00 51.01 183 LYS A O 1
ATOM 1442 N N . TYR A 1 192 ? 22.291 -20.329 -16.948 1.00 42.73 184 TYR A N 1
ATOM 1443 C CA . TYR A 1 192 ? 22.776 -21.122 -15.827 1.00 40.94 184 TYR A CA 1
ATOM 1444 C C . TYR A 1 192 ? 21.892 -20.938 -14.601 1.00 41.47 184 TYR A C 1
ATOM 1445 O O . TYR A 1 192 ? 22.094 -21.646 -13.610 1.00 37.62 184 TYR A O 1
ATOM 1454 N N . TYR A 1 193 ? 20.932 -19.997 -14.620 1.00 36.53 185 TYR A N 1
ATOM 1455 C CA . TYR A 1 193 ? 19.891 -19.899 -13.603 1.00 36.77 185 TYR A CA 1
ATOM 1456 C C . TYR A 1 193 ? 18.556 -20.370 -14.137 1.00 33.90 185 TYR A C 1
ATOM 1457 O O . TYR A 1 193 ? 17.572 -20.417 -13.393 1.00 37.33 185 TYR A O 1
ATOM 1466 N N . LYS A 1 194 ? 18.494 -20.738 -15.401 1.00 31.82 186 LYS A N 1
ATOM 1467 C CA . LYS A 1 194 ? 17.219 -21.147 -15.964 1.00 29.15 186 LYS A CA 1
ATOM 1468 C C . LYS A 1 194 ? 16.816 -22.482 -15.359 1.00 35.86 186 LYS A C 1
ATOM 1469 O O . LYS A 1 194 ? 17.631 -23.405 -15.271 1.00 33.92 186 LYS A O 1
ATOM 1475 N N . GLY A 1 195 ? 15.572 -22.576 -14.921 1.00 30.80 187 GLY A N 1
ATOM 1476 C CA . GLY A 1 195 ? 15.023 -23.844 -14.501 1.00 34.59 187 GLY A CA 1
ATOM 1477 C C . GLY A 1 195 ? 14.713 -24.795 -15.655 1.00 35.09 187 GLY A C 1
ATOM 1478 O O . GLY A 1 195 ? 14.581 -24.398 -16.817 1.00 34.44 187 GLY A O 1
ATOM 1479 N N . PRO A 1 196 ? 14.536 -26.077 -15.322 1.00 35.19 188 PRO A N 1
ATOM 1480 C CA . PRO A 1 196 ? 14.123 -27.063 -16.332 1.00 35.85 188 PRO A CA 1
ATOM 1481 C C . PRO A 1 196 ? 12.884 -26.666 -17.117 1.00 37.34 188 PRO A C 1
ATOM 1482 O O . PRO A 1 196 ? 12.766 -26.976 -18.317 1.00 38.04 188 PRO A O 1
ATOM 1486 N N . GLU A 1 197 ? 11.934 -26.000 -16.450 1.00 37.36 189 GLU A N 1
ATOM 1487 C CA . GLU A 1 197 ? 10.730 -25.556 -17.136 1.00 33.75 189 GLU A CA 1
ATOM 1488 C C . GLU A 1 197 ? 11.066 -24.607 -18.268 1.00 36.27 189 GLU A C 1
ATOM 1489 O O . GLU A 1 197 ? 10.393 -24.624 -19.298 1.00 38.17 189 GLU A O 1
ATOM 1495 N N . LEU A 1 198 ? 12.118 -23.796 -18.121 1.00 35.97 190 LEU A N 1
ATOM 1496 C CA . LEU A 1 198 ? 12.484 -22.880 -19.202 1.00 38.06 190 LEU A CA 1
ATOM 1497 C C . LEU A 1 198 ? 13.301 -23.603 -20.277 1.00 39.28 190 LEU A C 1
ATOM 1498 O O . LEU A 1 198 ? 13.057 -23.420 -21.469 1.00 39.48 190 LEU A O 1
ATOM 1503 N N . LEU A 1 199 ? 14.270 -24.422 -19.874 1.00 38.45 191 LEU A N 1
ATOM 1504 C CA . LEU A 1 199 ? 15.094 -25.133 -20.865 1.00 39.11 191 LEU A CA 1
ATOM 1505 C C . LEU A 1 199 ? 14.275 -26.120 -21.689 1.00 40.36 191 LEU A C 1
ATOM 1506 O O . LEU A 1 199 ? 14.592 -26.368 -22.861 1.00 41.08 191 LEU A O 1
ATOM 1511 N N . LEU A 1 200 ? 13.210 -26.675 -21.120 1.00 36.09 192 LEU A N 1
ATOM 1512 C CA . LEU A 1 200 ? 12.330 -27.566 -21.865 1.00 40.24 192 LEU A CA 1
ATOM 1513 C C . LEU A 1 200 ? 11.092 -26.881 -22.413 1.00 44.68 192 LEU A C 1
ATOM 1514 O O . LEU A 1 200 ? 10.170 -27.569 -22.859 1.00 41.13 192 LEU A O 1
ATOM 1519 N N . SER A 1 201 ? 11.029 -25.547 -22.343 1.00 43.08 193 SER A N 1
ATOM 1520 C CA . SER A 1 201 ? 9.966 -24.752 -22.955 1.00 43.51 193 SER A CA 1
ATOM 1521 C C . SER A 1 201 ? 8.585 -25.144 -22.447 1.00 46.55 193 SER A C 1
ATOM 1522 O O . SER A 1 201 ? 7.634 -25.257 -23.220 1.00 50.51 193 SER A O 1
ATOM 1525 N N . TYR A 1 202 ? 8.456 -25.327 -21.136 1.00 38.09 194 TYR A N 1
ATOM 1526 C CA . TYR A 1 202 ? 7.137 -25.465 -20.519 1.00 39.44 194 TYR A CA 1
ATOM 1527 C C . TYR A 1 202 ? 6.563 -24.055 -20.301 1.00 44.07 194 TYR A C 1
ATOM 1528 O O . TYR A 1 202 ? 7.040 -23.318 -19.436 1.00 39.47 194 TYR A O 1
ATOM 1537 N N . LEU A 1 203 ? 5.539 -23.675 -21.078 1.00 43.09 195 LEU A N 1
ATOM 1538 C CA . LEU A 1 203 ? 5.095 -22.276 -21.093 1.00 44.25 195 LEU A CA 1
ATOM 1539 C C . LEU A 1 203 ? 4.320 -21.879 -19.837 1.00 45.81 195 LEU A C 1
ATOM 1540 O O . LEU A 1 203 ? 4.288 -20.687 -19.462 1.00 44.90 195 LEU A O 1
ATOM 1545 N N . LYS A 1 204 ? 3.660 -22.835 -19.203 1.00 42.36 196 LYS A N 1
ATOM 1546 C CA . LYS A 1 204 ? 2.823 -22.577 -18.039 1.00 44.95 196 LYS A CA 1
ATOM 1547 C C . LYS A 1 204 ? 3.613 -22.683 -16.740 1.00 39.63 196 LYS A C 1
ATOM 1548 O O . LYS A 1 204 ? 3.169 -23.315 -15.787 1.00 42.33 196 LYS A O 1
ATOM 1554 N N . TYR A 1 205 ? 4.786 -22.060 -16.682 1.00 37.53 197 TYR A N 1
ATOM 1555 C CA . TYR A 1 205 ? 5.560 -22.109 -15.451 1.00 37.04 197 TYR A CA 1
ATOM 1556 C C . TYR A 1 205 ? 4.964 -21.147 -14.423 1.00 36.14 197 TYR A C 1
ATOM 1557 O O . TYR A 1 205 ? 4.000 -20.412 -14.684 1.00 36.41 197 TYR A O 1
ATOM 1566 N N . THR A 1 206 ? 5.529 -21.177 -13.229 1.00 34.38 198 THR A N 1
ATOM 1567 C CA . THR A 1 206 ? 4.894 -20.583 -12.076 1.00 37.16 198 THR A CA 1
ATOM 1568 C C . THR A 1 206 ? 5.960 -19.881 -11.235 1.00 36.10 198 THR A C 1
ATOM 1569 O O . THR A 1 206 ? 7.158 -19.968 -11.534 1.00 33.24 198 THR A O 1
ATOM 1573 N N . PRO A 1 207 ? 5.568 -19.166 -10.185 1.00 33.26 199 PRO A N 1
ATOM 1574 C CA . PRO A 1 207 ? 6.579 -18.515 -9.332 1.00 34.07 199 PRO A CA 1
ATOM 1575 C C . PRO A 1 207 ? 7.575 -19.480 -8.708 1.00 33.03 199 PRO A C 1
ATOM 1576 O O . PRO A 1 207 ? 8.591 -19.014 -8.179 1.00 28.49 199 PRO A O 1
ATOM 1580 N N . SER A 1 208 ? 7.335 -20.795 -8.754 1.00 32.00 200 SER A N 1
ATOM 1581 C CA . SER A 1 208 ? 8.353 -21.748 -8.288 1.00 31.37 200 SER A CA 1
ATOM 1582 C C . SER A 1 208 ? 9.665 -21.615 -9.076 1.00 30.58 200 SER A C 1
ATOM 1583 O O . SER A 1 208 ? 10.722 -22.066 -8.615 1.00 28.19 200 SER A O 1
ATOM 1586 N N . LEU A 1 209 ? 9.641 -20.962 -10.234 1.00 29.64 201 LEU A N 1
ATOM 1587 C CA . LEU A 1 209 ? 10.892 -20.687 -10.938 1.00 28.56 201 LEU A CA 1
ATOM 1588 C C . LEU A 1 209 ? 11.865 -19.890 -10.073 1.00 28.62 201 LEU A C 1
ATOM 1589 O O . LEU A 1 209 ? 13.082 -20.129 -10.100 1.00 29.93 201 LEU A O 1
ATOM 1594 N N . ASP A 1 210 ? 11.351 -18.919 -9.316 1.00 28.19 202 ASP A N 1
ATOM 1595 C CA . ASP A 1 210 ? 12.202 -18.127 -8.443 1.00 28.34 202 ASP A CA 1
ATOM 1596 C C . ASP A 1 210 ? 12.890 -19.000 -7.374 1.00 28.32 202 ASP A C 1
ATOM 1597 O O . ASP A 1 210 ? 13.983 -18.665 -6.907 1.00 29.42 202 ASP A O 1
ATOM 1602 N N . ILE A 1 211 ? 12.252 -20.086 -6.956 1.00 31.59 203 ILE A N 1
ATOM 1603 C CA . ILE A 1 211 ? 12.861 -20.973 -5.973 1.00 28.25 203 ILE A CA 1
ATOM 1604 C C . ILE A 1 211 ? 14.013 -21.744 -6.593 1.00 28.03 203 ILE A C 1
ATOM 1605 O O . ILE A 1 211 ? 15.078 -21.898 -5.982 1.00 31.40 203 ILE A O 1
ATOM 1610 N N . TRP A 1 212 ? 13.835 -22.235 -7.818 1.00 28.90 204 TRP A N 1
ATOM 1611 C CA . TRP A 1 212 ? 14.949 -22.865 -8.508 1.00 28.82 204 TRP A CA 1
ATOM 1612 C C . TRP A 1 212 ? 16.130 -21.915 -8.600 1.00 32.33 204 TRP A C 1
ATOM 1613 O O . TRP A 1 212 ? 17.251 -22.268 -8.220 1.00 30.27 204 TRP A O 1
ATOM 1624 N N . CYS A 1 213 ? 15.898 -20.692 -9.131 1.00 30.24 205 CYS A N 1
ATOM 1625 C CA . CYS A 1 213 ? 16.987 -19.726 -9.278 1.00 30.12 205 CYS A CA 1
ATOM 1626 C C . CYS A 1 213 ? 17.650 -19.401 -7.946 1.00 30.84 205 CYS A C 1
ATOM 1627 O O . CYS A 1 213 ? 18.872 -19.243 -7.864 1.00 29.78 205 CYS A O 1
ATOM 1630 N N . LEU A 1 214 ? 16.869 -19.275 -6.894 1.00 27.65 206 LEU A N 1
ATOM 1631 C CA . LEU A 1 214 ? 17.509 -19.053 -5.615 1.00 30.37 20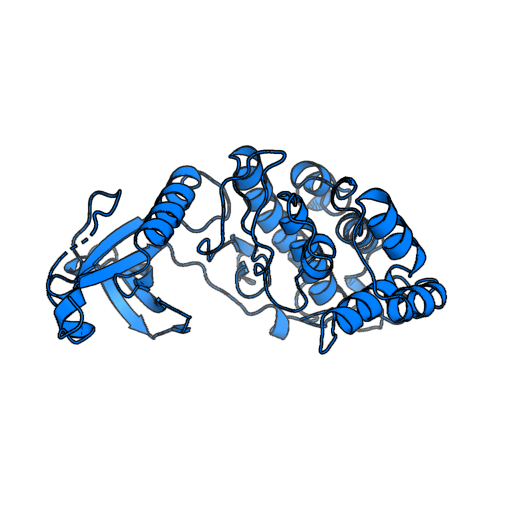6 LEU A CA 1
ATOM 1632 C C . LEU A 1 214 ? 18.303 -20.277 -5.192 1.00 33.28 206 LEU A C 1
ATOM 1633 O O . LEU A 1 214 ? 19.378 -20.136 -4.601 1.00 34.06 206 LEU A O 1
ATOM 1638 N N . GLY A 1 215 ? 17.807 -21.495 -5.514 1.00 32.65 207 GLY A N 1
ATOM 1639 C CA . GLY A 1 215 ? 18.563 -22.702 -5.197 1.00 33.24 207 GLY A CA 1
ATOM 1640 C C . GLY A 1 215 ? 19.906 -22.743 -5.894 1.00 30.61 207 GLY A C 1
ATOM 1641 O O . GLY A 1 215 ? 20.909 -23.166 -5.307 1.00 31.89 207 GLY A O 1
ATOM 1642 N N . CYS A 1 216 ? 19.938 -22.313 -7.166 1.00 28.92 208 CYS A N 1
ATOM 1643 C CA . CYS A 1 216 ? 21.192 -22.225 -7.903 1.00 30.55 208 CYS A CA 1
ATOM 1644 C C . CYS A 1 216 ? 22.143 -21.254 -7.226 1.00 33.69 208 CYS A C 1
ATOM 1645 O O . CYS A 1 216 ? 23.362 -21.454 -7.222 1.00 35.24 208 CYS A O 1
ATOM 1648 N N . THR A 1 217 ? 21.602 -20.154 -6.700 1.00 32.81 209 THR A N 1
ATOM 1649 C CA . THR A 1 217 ? 22.427 -19.214 -5.960 1.00 37.60 209 THR A CA 1
ATOM 1650 C C . THR A 1 217 ? 22.985 -19.876 -4.710 1.00 36.64 209 THR A C 1
ATOM 1651 O O . THR A 1 217 ? 24.172 -19.738 -4.390 1.00 36.97 209 THR A O 1
ATOM 1655 N N . LEU A 1 218 ? 22.121 -20.576 -3.966 1.00 37.07 210 LEU A N 1
ATOM 1656 C CA . LEU A 1 218 ? 22.576 -21.219 -2.740 1.00 37.29 210 LEU A CA 1
ATOM 1657 C C . LEU A 1 218 ? 23.670 -22.226 -3.054 1.00 38.20 210 LEU A C 1
ATOM 1658 O O . LEU A 1 218 ? 24.632 -22.364 -2.292 1.00 40.97 210 LEU A O 1
ATOM 1663 N N . ALA A 1 219 ? 23.537 -22.946 -4.174 1.00 37.76 211 ALA A N 1
ATOM 1664 C CA . ALA A 1 219 ? 24.553 -23.951 -4.518 1.00 42.28 211 ALA A CA 1
ATOM 1665 C C . ALA A 1 219 ? 25.894 -23.288 -4.806 1.00 43.69 211 ALA A C 1
ATOM 1666 O O . ALA A 1 219 ? 26.942 -23.811 -4.439 1.00 40.61 211 ALA A O 1
ATOM 1668 N N . GLY A 1 220 ? 25.884 -22.122 -5.471 1.00 39.61 212 GLY A N 1
ATOM 1669 C CA . GLY A 1 220 ? 27.146 -21.443 -5.729 1.00 40.34 212 GLY A CA 1
ATOM 1670 C C . GLY A 1 220 ? 27.822 -20.975 -4.453 1.00 44.83 212 GLY A C 1
ATOM 1671 O O . GLY A 1 220 ? 29.053 -21.014 -4.330 1.00 45.05 212 GLY A O 1
ATOM 1672 N N . LEU A 1 221 ? 27.030 -20.516 -3.484 1.00 45.93 213 LEU A N 1
ATOM 1673 C CA . LEU A 1 221 ? 27.608 -20.044 -2.223 1.00 47.51 213 LEU A CA 1
ATOM 1674 C C . LEU A 1 221 ? 28.160 -21.195 -1.394 1.00 48.99 213 LEU A C 1
ATOM 1675 O O . LEU A 1 221 ? 29.236 -21.085 -0.786 1.00 47.67 213 LEU A O 1
ATOM 1680 N N . LEU A 1 222 ? 27.411 -22.291 -1.311 1.00 45.60 214 LEU A N 1
ATOM 1681 C CA . LEU A 1 222 ? 27.889 -23.449 -0.560 1.00 47.71 214 LEU A CA 1
ATOM 1682 C C . LEU A 1 222 ? 29.171 -24.017 -1.150 1.00 50.27 214 LEU A C 1
ATOM 1683 O O . LEU A 1 222 ? 30.070 -24.417 -0.406 1.00 52.69 214 LEU A O 1
ATOM 1688 N N . PHE A 1 223 ? 29.249 -24.124 -2.478 1.00 47.68 215 PHE A N 1
ATOM 1689 C CA . PHE A 1 223 ? 30.335 -24.841 -3.128 1.00 49.88 215 PHE A CA 1
ATOM 1690 C C . PHE A 1 223 ? 31.369 -23.922 -3.746 1.00 52.71 215 PHE A C 1
ATOM 1691 O O . PHE A 1 223 ? 32.239 -24.405 -4.472 1.00 51.09 215 PHE A O 1
ATOM 1699 N N . HIS A 1 224 ? 31.290 -22.615 -3.490 1.00 55.61 216 HIS A N 1
ATOM 1700 C CA . HIS A 1 224 ? 32.280 -21.659 -3.979 1.00 58.45 216 HIS A CA 1
ATOM 1701 C C . HIS A 1 224 ? 32.413 -21.719 -5.501 1.00 57.21 216 HIS A C 1
ATOM 1702 O O . HIS A 1 224 ? 33.510 -21.810 -6.048 1.00 55.57 216 HIS A O 1
ATOM 1709 N N . LYS A 1 225 ? 31.280 -21.642 -6.198 1.00 54.07 217 LYS A N 1
ATOM 1710 C CA . LYS A 1 225 ? 31.299 -21.695 -7.659 1.00 54.67 217 LYS A CA 1
ATOM 1711 C C . LYS A 1 225 ? 30.073 -20.952 -8.155 1.00 50.42 217 LYS A C 1
ATOM 1712 O O . LYS A 1 225 ? 28.955 -21.464 -8.047 1.00 46.89 217 LYS A O 1
ATOM 1718 N N . LEU A 1 226 ? 30.281 -19.759 -8.713 1.00 52.67 218 LEU A N 1
ATOM 1719 C CA . LEU A 1 226 ? 29.192 -18.926 -9.214 1.00 49.61 218 LEU A CA 1
ATOM 1720 C C . LEU A 1 226 ? 29.512 -18.523 -10.664 1.00 49.24 218 LEU A C 1
ATOM 1721 O O . LEU A 1 226 ? 30.539 -17.886 -10.893 1.00 55.26 218 LEU A O 1
ATOM 1726 N N . PRO A 1 227 ? 28.680 -18.879 -11.638 1.00 53.79 219 PRO A N 1
ATOM 1727 C CA . PRO A 1 227 ? 27.463 -19.700 -11.565 1.00 46.64 219 PRO A CA 1
ATOM 1728 C C . PRO A 1 227 ? 27.829 -21.123 -11.238 1.00 50.95 219 PRO A C 1
ATOM 1729 O O . PRO A 1 227 ? 28.949 -21.582 -11.471 1.00 47.89 219 PRO A O 1
ATOM 1733 N N . PHE A 1 228 ? 26.874 -21.838 -10.663 1.00 46.16 220 PHE A N 1
ATOM 1734 C CA . PHE A 1 228 ? 27.142 -23.212 -10.285 1.00 44.43 220 PHE A CA 1
ATOM 1735 C C . PHE A 1 228 ? 27.020 -24.146 -11.478 1.00 43.26 220 PHE A C 1
ATOM 1736 O O . PHE A 1 228 ? 27.950 -24.901 -11.784 1.00 44.14 220 PHE A O 1
ATOM 1744 N N . PHE A 1 229 ? 25.882 -24.122 -12.157 1.00 42.54 221 PHE A N 1
ATOM 1745 C CA . PHE A 1 229 ? 25.684 -24.961 -13.336 1.00 43.75 221 PHE A CA 1
ATOM 1746 C C . PHE A 1 229 ? 26.417 -24.392 -14.545 1.00 48.35 221 PHE A C 1
ATOM 1747 O O . PHE A 1 229 ? 26.654 -23.178 -14.647 1.00 51.66 221 PHE A O 1
ATOM 1755 N N . LYS A 1 230 ? 26.811 -25.285 -15.443 1.00 45.68 222 LYS A N 1
ATOM 1756 C CA . LYS A 1 230 ? 27.490 -24.951 -16.691 1.00 50.28 222 LYS A CA 1
ATOM 1757 C C . LYS A 1 230 ? 26.684 -25.531 -17.856 1.00 50.69 222 LYS A C 1
ATOM 1758 O O . LYS A 1 230 ? 25.623 -26.143 -17.672 1.00 46.84 222 LYS A O 1
ATOM 1764 N N . GLY A 1 231 ? 27.212 -25.353 -19.064 1.00 50.63 223 GLY A N 1
ATOM 1765 C CA . GLY A 1 231 ? 26.598 -25.887 -20.265 1.00 53.37 223 GLY A CA 1
ATOM 1766 C C . GLY A 1 231 ? 26.546 -24.873 -21.391 1.00 54.59 223 GLY A C 1
ATOM 1767 O O . GLY A 1 231 ? 25.980 -23.791 -21.214 1.00 49.89 223 GLY A O 1
ATOM 1768 N N . ARG A 1 232 ? 27.110 -25.214 -22.562 1.00 58.24 224 ARG A N 1
ATOM 1769 C CA . ARG A 1 232 ? 27.195 -24.230 -23.640 1.00 64.41 224 ARG A CA 1
ATOM 1770 C C . ARG A 1 232 ? 25.825 -23.953 -24.251 1.00 63.57 224 ARG A C 1
ATOM 1771 O O . ARG A 1 232 ? 25.478 -22.792 -24.496 1.00 72.25 224 ARG A O 1
ATOM 1779 N N . ASP A 1 233 ? 25.027 -24.985 -24.475 1.00 59.78 225 ASP A N 1
ATOM 1780 C CA . ASP A 1 233 ? 23.693 -24.857 -25.042 1.00 59.56 225 ASP A CA 1
ATOM 1781 C C . ASP A 1 233 ? 22.683 -25.499 -24.091 1.00 55.36 225 ASP A C 1
ATOM 1782 O O . ASP A 1 233 ? 23.039 -26.023 -23.038 1.00 49.84 225 ASP A O 1
ATOM 1787 N N . SER A 1 234 ? 21.407 -25.451 -24.470 1.00 56.61 226 SER A N 1
ATOM 1788 C CA . SER A 1 234 ? 20.373 -25.898 -23.551 1.00 57.11 226 SER A CA 1
ATOM 1789 C C . SER A 1 234 ? 20.387 -27.414 -23.357 1.00 48.93 226 SER A C 1
ATOM 1790 O O . SER A 1 234 ? 20.092 -27.878 -22.257 1.00 47.48 226 SER A O 1
ATOM 1793 N N . ASN A 1 235 ? 20.735 -28.211 -24.375 1.00 48.20 227 ASN A N 1
ATOM 1794 C CA . ASN A 1 235 ? 20.764 -29.656 -24.166 1.00 50.02 227 ASN A CA 1
ATOM 1795 C C . ASN A 1 235 ? 21.888 -30.042 -23.207 1.00 42.82 227 ASN A C 1
ATOM 1796 O O . ASN A 1 235 ? 21.724 -30.930 -22.368 1.00 43.72 227 ASN A O 1
ATOM 1801 N N . GLU A 1 236 ? 23.020 -29.356 -23.306 1.00 42.93 228 GLU A N 1
ATOM 1802 C CA . GLU A 1 236 ? 24.127 -29.586 -22.395 1.00 44.31 228 GLU A CA 1
ATOM 1803 C C . GLU A 1 236 ? 23.848 -29.020 -21.010 1.00 43.78 228 GLU A C 1
ATOM 1804 O O . GLU A 1 236 ? 24.321 -29.573 -20.020 1.00 41.90 228 GLU A O 1
ATOM 1810 N N . GLN A 1 237 ? 23.095 -27.924 -20.914 1.00 34.50 229 GLN A N 1
ATOM 1811 C CA . GLN A 1 237 ? 22.691 -27.424 -19.606 1.00 39.16 229 GLN A CA 1
ATOM 1812 C C . GLN A 1 237 ? 21.817 -28.438 -18.868 1.00 34.46 229 GLN A C 1
ATOM 1813 O O . GLN A 1 237 ? 21.991 -28.669 -17.672 1.00 38.49 229 GLN A O 1
ATOM 1819 N N . ILE A 1 238 ? 20.828 -28.991 -19.561 1.00 33.12 230 ILE A N 1
ATOM 1820 C CA . ILE A 1 238 ? 19.999 -30.059 -19.002 1.00 36.67 230 ILE A CA 1
ATOM 1821 C C . ILE A 1 238 ? 20.867 -31.237 -18.575 1.00 36.98 230 ILE A C 1
ATOM 1822 O O . ILE A 1 238 ? 20.728 -31.776 -17.468 1.00 35.22 230 ILE A O 1
ATOM 1827 N N . GLU A 1 239 ? 21.763 -31.662 -19.461 1.00 34.61 231 GLU A N 1
ATOM 1828 C CA . GLU A 1 239 ? 22.679 -32.755 -19.136 1.00 37.80 231 GLU A CA 1
ATOM 1829 C C . GLU A 1 239 ? 23.522 -32.430 -17.902 1.00 42.21 231 GLU A C 1
ATOM 1830 O O . GLU A 1 239 ? 23.659 -33.264 -16.996 1.00 36.29 231 GLU A O 1
ATOM 1836 N N . ARG A 1 240 ? 24.114 -31.228 -17.852 1.00 34.90 232 ARG A N 1
ATOM 1837 C CA . ARG A 1 240 ? 24.930 -30.875 -16.688 1.00 40.66 232 ARG A CA 1
ATOM 1838 C C . ARG A 1 240 ? 24.099 -30.843 -15.404 1.00 38.75 232 ARG A C 1
ATOM 1839 O O . ARG A 1 240 ? 24.580 -31.246 -14.342 1.00 42.39 232 ARG A O 1
ATOM 1847 N N . MET A 1 241 ? 22.842 -30.409 -15.488 1.00 36.76 233 MET A N 1
ATOM 1848 C CA . MET A 1 241 ? 21.960 -30.486 -14.327 1.00 39.53 233 MET A CA 1
ATOM 1849 C C . MET A 1 241 ? 21.860 -31.918 -13.834 1.00 37.57 233 MET A C 1
ATOM 1850 O O . MET A 1 241 ? 21.903 -32.185 -12.629 1.00 31.84 233 MET A O 1
ATOM 1855 N N . CYS A 1 242 ? 21.681 -32.850 -14.770 1.00 36.69 234 CYS A N 1
ATOM 1856 C CA . CYS A 1 242 ? 21.370 -34.225 -14.408 1.00 35.89 234 CYS A CA 1
ATOM 1857 C C . CYS A 1 242 ? 22.584 -34.998 -13.930 1.00 31.91 234 CYS A C 1
ATOM 1858 O O . CYS A 1 242 ? 22.403 -36.043 -13.322 1.00 35.87 234 CYS A O 1
ATOM 1861 N N . VAL A 1 243 ? 23.810 -34.538 -14.221 1.00 31.18 235 VAL A N 1
ATOM 1862 C CA . VAL A 1 243 ? 24.971 -35.175 -13.611 1.00 32.80 235 VAL A CA 1
ATOM 1863 C C . VAL A 1 243 ? 24.789 -35.223 -12.110 1.00 37.55 235 VAL A C 1
ATOM 1864 O O . VAL A 1 243 ? 25.182 -36.185 -11.447 1.00 33.86 235 VAL A O 1
ATOM 1868 N N . TYR A 1 244 ? 24.216 -34.153 -11.545 1.00 34.51 236 TYR A N 1
ATOM 1869 C CA . TYR A 1 244 ? 24.012 -34.070 -10.116 1.00 38.07 236 TYR A CA 1
ATOM 1870 C C . TYR A 1 244 ? 22.698 -34.703 -9.712 1.00 35.32 236 TYR A C 1
ATOM 1871 O O . TYR A 1 244 ? 22.641 -35.466 -8.763 1.00 34.07 236 TYR A O 1
ATOM 1880 N N . LEU A 1 245 ? 21.626 -34.329 -10.385 1.00 33.81 237 LEU A N 1
ATOM 1881 C CA . LEU A 1 245 ? 20.299 -34.675 -9.921 1.00 36.59 237 LEU A CA 1
ATOM 1882 C C . LEU A 1 245 ? 19.761 -35.969 -10.517 1.00 39.34 237 LEU A C 1
ATOM 1883 O O . LEU A 1 245 ? 18.723 -36.443 -10.057 1.00 36.11 237 LEU A O 1
ATOM 1888 N N . GLY A 1 246 ? 20.423 -36.531 -11.533 1.00 36.90 238 GLY A N 1
ATOM 1889 C CA . GLY A 1 246 ? 19.983 -37.763 -12.147 1.00 37.16 238 GLY A CA 1
ATOM 1890 C C . GLY A 1 246 ? 19.171 -37.589 -13.413 1.00 40.64 238 GLY A C 1
ATOM 1891 O O . GLY A 1 246 ? 18.316 -36.699 -13.492 1.00 40.06 238 GLY A O 1
ATOM 1892 N N . GLY A 1 247 ? 19.442 -38.439 -14.410 1.00 34.83 239 GLY A N 1
ATOM 1893 C CA . GLY A 1 247 ? 18.688 -38.396 -15.651 1.00 36.46 239 GLY A CA 1
ATOM 1894 C C . GLY A 1 247 ? 17.222 -38.742 -15.483 1.00 37.96 239 GLY A C 1
ATOM 1895 O O . GLY A 1 247 ? 16.359 -38.172 -16.154 1.00 35.80 239 GLY A O 1
ATOM 1896 N N . GLN A 1 248 ? 16.921 -39.695 -14.593 1.00 40.19 240 GLN A N 1
ATOM 1897 C CA . GLN A 1 248 ? 15.576 -40.251 -14.509 1.00 40.47 240 GLN A CA 1
ATOM 1898 C C . GLN A 1 248 ? 14.584 -39.209 -14.025 1.00 39.00 240 GLN A C 1
ATOM 1899 O O . GLN A 1 248 ? 13.451 -39.154 -14.514 1.00 39.56 240 GLN A O 1
ATOM 1905 N N . ALA A 1 249 ? 14.991 -38.343 -13.098 1.00 40.35 241 ALA A N 1
ATOM 1906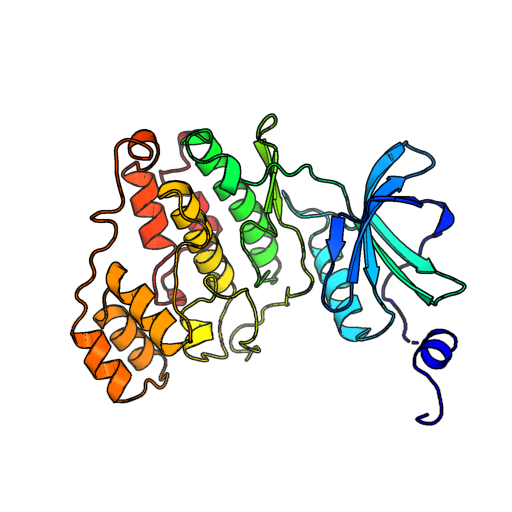 C CA . ALA A 1 249 ? 14.078 -37.290 -12.661 1.00 37.06 241 ALA A CA 1
ATOM 1907 C C . ALA A 1 249 ? 13.714 -36.376 -13.826 1.00 33.75 241 ALA A C 1
ATOM 1908 O O . ALA A 1 249 ? 12.555 -35.990 -13.982 1.00 38.03 241 ALA A O 1
ATOM 1910 N N . MET A 1 250 ? 14.681 -36.055 -14.685 1.00 35.12 242 MET A N 1
ATOM 1911 C CA . MET A 1 250 ? 14.408 -35.220 -15.861 1.00 33.01 242 MET A CA 1
ATOM 1912 C C . MET A 1 250 ? 13.526 -35.947 -16.874 1.00 39.26 242 MET A C 1
ATOM 1913 O O . MET A 1 250 ? 12.557 -35.377 -17.388 1.00 37.06 242 MET A O 1
ATOM 1918 N N . LEU A 1 251 ? 13.834 -37.224 -17.166 1.00 37.04 243 LEU A N 1
ATOM 1919 C CA . LEU A 1 251 ? 12.954 -38.025 -18.018 1.00 34.70 243 LEU A CA 1
ATOM 1920 C C . LEU A 1 251 ? 11.539 -38.089 -17.462 1.00 36.40 243 LEU A C 1
ATOM 1921 O O . LEU A 1 251 ? 10.567 -37.897 -18.192 1.00 40.10 243 LEU A O 1
ATOM 1926 N N . ASP A 1 252 ? 11.401 -38.355 -16.167 1.00 36.20 244 ASP A N 1
ATOM 1927 C CA . ASP A 1 252 ? 10.077 -38.382 -15.565 1.00 40.32 244 ASP A CA 1
ATOM 1928 C C . ASP A 1 252 ? 9.379 -37.026 -15.687 1.00 42.93 244 ASP A C 1
ATOM 1929 O O . ASP A 1 252 ? 8.171 -36.954 -15.944 1.00 42.47 244 ASP A O 1
ATOM 1934 N N . TYR A 1 253 ? 10.125 -35.942 -15.486 1.00 37.20 245 TYR A N 1
ATOM 1935 C CA . TYR A 1 253 ? 9.548 -34.597 -15.583 1.00 38.94 245 TYR A CA 1
ATOM 1936 C C . TYR A 1 253 ? 9.014 -34.337 -16.980 1.00 39.16 245 TYR A C 1
ATOM 1937 O O . TYR A 1 253 ? 7.870 -33.909 -17.153 1.00 40.10 245 TYR A O 1
ATOM 1946 N N . ALA A 1 254 ? 9.831 -34.631 -17.998 1.00 41.04 246 ALA A N 1
ATOM 1947 C CA . ALA A 1 254 ? 9.427 -34.374 -19.373 1.00 41.60 246 ALA A CA 1
ATOM 1948 C C . ALA A 1 254 ? 8.182 -35.165 -19.722 1.00 47.74 246 ALA A C 1
ATOM 1949 O O . ALA A 1 254 ? 7.265 -34.641 -20.359 1.00 49.77 246 ALA A O 1
ATOM 1951 N N . GLU A 1 255 ? 8.135 -36.430 -19.303 1.00 47.49 247 GLU A N 1
ATOM 1952 C CA . GLU A 1 255 ? 6.963 -37.262 -19.541 1.00 50.04 247 GLU A CA 1
ATOM 1953 C C . GLU A 1 255 ? 5.732 -36.663 -18.896 1.00 50.24 247 GLU A C 1
ATOM 1954 O O . GLU A 1 255 ? 4.665 -36.588 -19.512 1.00 52.75 247 GLU A O 1
ATOM 1960 N N . LYS A 1 256 ? 5.857 -36.247 -17.634 1.00 48.95 248 LYS A N 1
ATOM 1961 C CA . LYS A 1 256 ? 4.680 -35.888 -16.855 1.00 49.52 248 LYS A CA 1
ATOM 1962 C C . LYS A 1 256 ? 4.002 -34.656 -17.432 1.00 53.51 248 LYS A C 1
ATOM 1963 O O . LYS A 1 256 ? 2.772 -34.601 -17.505 1.00 54.04 248 LYS A O 1
ATOM 1969 N N . TYR A 1 257 ? 4.779 -33.662 -17.862 1.00 52.22 249 TYR A N 1
ATOM 1970 C CA . TYR A 1 257 ? 4.232 -32.438 -18.433 1.00 46.14 249 TYR A CA 1
ATOM 1971 C C . TYR A 1 257 ? 4.292 -32.416 -19.960 1.00 52.74 249 TYR A C 1
ATOM 1972 O O . TYR A 1 257 ? 4.036 -31.375 -20.560 1.00 53.01 249 TYR A O 1
ATOM 1981 N N . ASP A 1 258 ? 4.641 -33.541 -20.601 1.00 59.61 250 ASP A N 1
ATOM 1982 C CA . ASP A 1 258 ? 4.597 -33.666 -22.065 1.00 64.45 250 ASP A CA 1
ATOM 1983 C C . ASP A 1 258 ? 5.501 -32.630 -22.738 1.00 61.38 250 ASP A C 1
ATOM 1984 O O . ASP A 1 258 ? 5.082 -31.855 -23.603 1.00 56.52 250 ASP A O 1
ATOM 1989 N N . LEU A 1 259 ? 6.750 -32.610 -22.306 1.00 49.40 251 LEU A N 1
ATOM 1990 C CA . LEU A 1 259 ? 7.795 -31.772 -22.866 1.00 50.84 251 LEU A CA 1
ATOM 1991 C C . LEU A 1 259 ? 8.679 -32.631 -23.757 1.00 55.37 251 LEU A C 1
ATOM 1992 O O . LEU A 1 259 ? 8.899 -33.807 -23.475 1.00 50.60 251 LEU A O 1
ATOM 1997 N N . LYS A 1 260 ? 9.173 -32.042 -24.845 1.00 57.92 252 LYS A N 1
ATOM 1998 C CA . LYS A 1 260 ? 9.906 -32.811 -25.845 1.00 60.57 252 LYS A CA 1
ATOM 1999 C C . LYS A 1 260 ? 11.400 -32.797 -25.537 1.00 55.17 252 LYS A C 1
ATOM 2000 O O . LYS A 1 260 ? 11.983 -31.748 -25.258 1.00 55.98 252 LYS A O 1
ATOM 2006 N N . LEU A 1 261 ? 12.009 -33.967 -25.574 1.00 55.19 253 LEU A N 1
ATOM 2007 C CA . LEU A 1 261 ? 13.455 -34.111 -25.534 1.00 48.47 253 LEU A CA 1
ATOM 2008 C C . LEU A 1 261 ? 13.870 -34.868 -26.792 1.00 47.92 253 LEU A C 1
ATOM 2009 O O . LEU A 1 261 ? 13.221 -35.844 -27.176 1.00 52.07 253 LEU A O 1
ATOM 2014 N N . SER A 1 262 ? 14.939 -34.408 -27.435 1.00 54.84 254 SER A N 1
ATOM 2015 C CA . SER A 1 262 ? 15.475 -35.100 -28.598 1.00 56.89 254 SER A CA 1
ATOM 2016 C C . SER A 1 262 ? 15.825 -36.534 -28.239 1.00 50.95 254 SER A C 1
ATOM 2017 O O . SER A 1 262 ? 16.269 -36.828 -27.127 1.00 51.39 254 SER A O 1
ATOM 2020 N N . SER A 1 263 ? 15.634 -37.437 -29.196 1.00 57.07 255 SER A N 1
ATOM 2021 C CA . SER A 1 263 ? 15.917 -38.847 -28.946 1.00 53.47 255 SER A CA 1
ATOM 2022 C C . SER A 1 263 ? 17.351 -39.052 -28.461 1.00 48.58 255 SER A C 1
ATOM 2023 O O . SER A 1 263 ? 17.615 -39.928 -27.632 1.00 46.58 255 SER A O 1
ATOM 2026 N N . SER A 1 264 ? 18.294 -38.260 -28.983 1.00 53.34 256 SER A N 1
ATOM 2027 C CA . SER A 1 264 ? 19.684 -38.344 -28.538 1.00 50.65 256 SER A CA 1
ATOM 2028 C C . SER A 1 264 ? 19.822 -37.886 -27.090 1.00 46.95 256 SER A C 1
ATOM 2029 O O . SER A 1 264 ? 20.606 -38.450 -26.327 1.00 42.81 256 SER A O 1
ATOM 2032 N N . LEU A 1 265 ? 19.052 -36.882 -26.679 1.00 43.51 257 LEU A N 1
ATOM 2033 C CA . LEU A 1 265 ? 19.209 -36.397 -25.306 1.00 44.20 257 LEU A CA 1
ATOM 2034 C C . LEU A 1 265 ? 18.610 -37.384 -24.307 1.00 42.45 257 LEU A C 1
ATOM 2035 O O . LEU A 1 265 ? 19.192 -37.623 -23.240 1.00 40.81 257 LEU A O 1
ATOM 2040 N N . LYS A 1 266 ? 17.487 -38.024 -24.657 1.00 45.58 258 LYS A N 1
ATOM 2041 C CA . LYS A 1 266 ? 16.905 -39.020 -23.759 1.00 45.39 258 LYS A CA 1
ATOM 2042 C C . LYS A 1 266 ? 17.878 -40.165 -23.486 1.00 45.93 258 LYS A C 1
ATOM 2043 O O . LYS A 1 266 ? 18.021 -40.625 -22.345 1.00 43.95 258 LYS A O 1
ATOM 2049 N N . ALA A 1 267 ? 18.564 -40.644 -24.513 1.00 44.08 259 ALA A N 1
ATOM 2050 C CA . ALA A 1 267 ? 19.495 -41.736 -24.286 1.00 44.30 259 ALA A CA 1
ATOM 2051 C C . ALA A 1 267 ? 20.638 -41.286 -23.383 1.00 45.04 259 ALA A C 1
ATOM 2052 O O . ALA A 1 267 ? 21.033 -42.000 -22.452 1.00 42.20 259 ALA A O 1
ATOM 2054 N N . ARG A 1 268 ? 21.176 -40.096 -23.635 1.00 43.32 260 ARG A N 1
ATOM 2055 C CA . ARG A 1 268 ? 22.207 -39.548 -22.760 1.00 43.05 260 ARG A CA 1
ATOM 2056 C C . ARG A 1 268 ? 21.751 -39.514 -21.300 1.00 39.85 260 ARG A C 1
ATOM 2057 O O . ARG A 1 268 ? 22.492 -39.919 -20.400 1.00 41.41 260 ARG A O 1
ATOM 2065 N N . LEU A 1 269 ? 20.534 -39.015 -21.044 1.00 39.49 261 LEU A N 1
ATOM 2066 C CA . LEU A 1 269 ? 20.075 -38.843 -19.665 1.00 38.85 261 LEU A CA 1
ATOM 2067 C C . LEU A 1 269 ? 19.911 -40.166 -18.927 1.00 42.79 261 LEU A C 1
ATOM 2068 O O . LEU A 1 269 ? 20.083 -40.216 -17.702 1.00 39.56 261 LEU A O 1
ATOM 2073 N N . SER A 1 270 ? 19.598 -41.252 -19.636 1.00 41.76 262 SER A N 1
ATOM 2074 C CA . SER A 1 270 ? 19.496 -42.539 -18.948 1.00 42.79 262 SER A CA 1
ATOM 2075 C C . SER A 1 270 ? 20.839 -43.056 -18.453 1.00 38.17 262 SER A C 1
ATOM 2076 O O . SER A 1 270 ? 20.869 -44.049 -17.725 1.00 44.41 262 SER A O 1
ATOM 2079 N N . GLU A 1 271 ? 21.945 -42.442 -18.852 1.00 42.97 263 GLU A N 1
ATOM 2080 C CA . GLU A 1 271 ? 23.273 -42.842 -18.398 1.00 36.86 263 GLU A CA 1
ATOM 2081 C C . GLU A 1 271 ? 23.669 -42.211 -17.057 1.00 43.27 263 GLU A C 1
ATOM 2082 O O . GLU A 1 271 ? 24.711 -42.576 -16.490 1.00 43.38 263 GLU A O 1
ATOM 2088 N N . LEU A 1 272 ? 22.871 -41.284 -16.546 1.00 41.63 264 LEU A N 1
ATOM 2089 C CA . LEU A 1 272 ? 23.247 -40.397 -15.442 1.00 43.57 264 LEU A CA 1
ATOM 2090 C C . LEU A 1 272 ? 22.418 -40.742 -14.220 1.00 40.25 264 LEU A C 1
ATOM 2091 O O . LEU A 1 272 ? 21.241 -40.385 -14.153 1.00 38.58 264 LEU A O 1
ATOM 2096 N N . LYS A 1 273 ? 23.037 -41.396 -13.247 1.00 38.03 265 LYS A N 1
ATOM 2097 C CA . LYS A 1 273 ? 22.333 -41.793 -12.035 1.00 42.71 265 LYS A CA 1
ATOM 2098 C C . LYS A 1 273 ? 22.201 -40.654 -11.039 1.00 43.16 265 LYS A C 1
ATOM 2099 O O . LYS A 1 273 ? 21.229 -40.599 -10.275 1.00 41.43 265 LYS A O 1
ATOM 2105 N N . GLY A 1 274 ? 23.162 -39.754 -11.022 1.00 44.71 266 GLY A N 1
ATOM 2106 C CA . GLY A 1 274 ? 23.054 -38.567 -10.202 1.00 41.27 266 GLY A CA 1
ATOM 2107 C C . GLY A 1 274 ? 24.028 -38.653 -9.053 1.00 43.63 266 GLY A C 1
ATOM 2108 O O . GLY A 1 274 ? 23.931 -39.555 -8.216 1.00 41.82 266 GLY A O 1
ATOM 2109 N N . THR A 1 275 ? 25.009 -37.759 -9.064 1.00 38.32 267 THR A N 1
ATOM 2110 C CA . THR A 1 275 ? 26.045 -37.691 -8.032 1.00 42.02 267 THR A CA 1
ATOM 2111 C C . THR A 1 275 ? 25.601 -36.901 -6.796 1.00 46.81 267 THR A C 1
ATOM 2112 O O . THR A 1 275 ? 26.266 -36.965 -5.749 1.00 35.78 267 THR A O 1
ATOM 2116 N N . MET A 1 276 ? 24.520 -36.123 -6.907 1.00 44.39 268 MET A N 1
ATOM 2117 C CA . MET A 1 276 ? 24.107 -35.159 -5.882 1.00 43.23 268 MET A CA 1
ATOM 2118 C C . MET A 1 276 ? 25.323 -34.283 -5.569 1.00 43.24 268 MET A C 1
ATOM 2119 O O . MET A 1 276 ? 25.950 -33.771 -6.507 1.00 42.98 268 MET A O 1
ATOM 2124 N N . TRP A 1 277 ? 25.718 -34.115 -4.309 1.00 40.05 269 TRP A N 1
ATOM 2125 C CA . TRP A 1 277 ? 26.782 -33.180 -3.957 1.00 44.64 269 TRP A CA 1
ATOM 2126 C C . TRP A 1 277 ? 28.118 -33.853 -3.682 1.00 48.41 269 TRP A C 1
ATOM 2127 O O . TRP A 1 277 ? 29.034 -33.199 -3.176 1.00 46.90 269 TRP A O 1
ATOM 2138 N N . ALA A 1 278 ? 28.262 -35.139 -4.017 1.00 45.53 270 ALA A N 1
ATOM 2139 C CA . ALA A 1 278 ? 29.540 -35.807 -3.857 1.00 47.09 270 ALA A CA 1
ATOM 2140 C C . ALA A 1 278 ? 30.639 -35.099 -4.646 1.00 51.42 270 ALA A C 1
ATOM 2141 O O . ALA A 1 278 ? 30.433 -34.680 -5.781 1.00 53.48 270 ALA A O 1
ATOM 2143 N N . GLY A 1 279 ? 31.837 -35.025 -4.064 1.00 50.87 271 GLY A N 1
ATOM 2144 C CA . GLY A 1 279 ? 32.978 -34.419 -4.730 1.00 54.28 271 GLY A CA 1
ATOM 2145 C C . GLY A 1 279 ? 33.061 -32.917 -4.606 1.00 59.68 271 GLY A C 1
ATOM 2146 O O . GLY A 1 279 ? 34.095 -32.328 -4.957 1.00 62.60 271 GLY A O 1
ATOM 2147 N N . LEU A 1 280 ? 32.032 -32.277 -4.084 1.00 52.67 272 LEU A N 1
ATOM 2148 C CA . LEU A 1 280 ? 31.983 -30.823 -4.024 1.00 53.88 272 LEU A CA 1
ATOM 2149 C C . LEU A 1 280 ? 32.401 -30.264 -2.671 1.00 57.46 272 LEU A C 1
ATOM 2150 O O . LEU A 1 280 ? 32.718 -29.081 -2.590 1.00 57.03 272 LEU A O 1
ATOM 2155 N N . ILE A 1 281 ? 32.428 -31.070 -1.614 1.00 55.61 273 ILE A N 1
ATOM 2156 C CA . ILE A 1 281 ? 32.818 -30.583 -0.307 1.00 59.12 273 ILE A CA 1
ATOM 2157 C C . ILE A 1 281 ? 34.313 -30.800 -0.143 1.00 67.92 273 ILE A C 1
ATOM 2158 O O . ILE A 1 281 ? 34.820 -31.905 -0.354 1.00 63.84 273 ILE A O 1
ATOM 2163 N N . ASN A 1 282 ? 35.016 -29.754 0.271 1.00 70.05 274 ASN A N 1
ATOM 2164 C CA . ASN A 1 282 ? 36.430 -29.857 0.574 1.00 76.65 274 ASN A CA 1
ATOM 2165 C C . ASN A 1 282 ? 36.669 -29.073 1.856 1.00 81.65 274 ASN A C 1
ATOM 2166 O O . ASN A 1 282 ? 35.732 -28.635 2.529 1.00 77.97 274 ASN A O 1
ATOM 2171 N N . GLU A 1 283 ? 37.935 -28.890 2.196 1.00 86.65 275 GLU A N 1
ATOM 2172 C CA . GLU A 1 283 ? 38.259 -28.289 3.481 1.00 85.03 275 GLU A CA 1
ATOM 2173 C C . GLU A 1 283 ? 37.839 -26.824 3.530 1.00 84.40 275 GLU A C 1
ATOM 2174 O O . GLU A 1 283 ? 37.519 -26.310 4.608 1.00 87.34 275 GLU A O 1
ATOM 2180 N N . SER A 1 284 ? 37.778 -26.149 2.378 1.00 80.55 276 SER A N 1
ATOM 2181 C CA . SER A 1 284 ? 37.457 -24.722 2.358 1.00 83.14 276 SER A CA 1
ATOM 2182 C C . SER A 1 284 ? 35.964 -24.439 2.538 1.00 79.03 276 SER A C 1
ATOM 2183 O O . SER A 1 284 ? 35.599 -23.396 3.088 1.00 80.04 276 SER A O 1
ATOM 2186 N N . ASN A 1 285 ? 35.083 -25.323 2.081 1.00 73.68 277 ASN A N 1
ATOM 2187 C CA . ASN A 1 285 ? 33.647 -25.112 2.236 1.00 70.51 277 ASN A CA 1
ATOM 2188 C C . ASN A 1 285 ? 32.989 -26.123 3.177 1.00 71.48 277 ASN A C 1
ATOM 2189 O O . ASN A 1 285 ? 31.766 -26.105 3.319 1.00 68.58 277 ASN A O 1
ATOM 2194 N N . ARG A 1 286 ? 33.765 -26.985 3.847 1.00 74.94 278 ARG A N 1
ATOM 2195 C CA . ARG A 1 286 ? 33.144 -28.028 4.662 1.00 76.01 278 ARG A CA 1
ATOM 2196 C C . ARG A 1 286 ? 32.368 -27.436 5.831 1.00 75.24 278 ARG A C 1
ATOM 2197 O O . ARG A 1 286 ? 31.372 -28.018 6.272 1.00 75.05 278 ARG A O 1
ATOM 2199 N N . ASP A 1 287 ? 32.801 -26.281 6.336 1.00 85.92 279 ASP A N 1
ATOM 2200 C CA . ASP A 1 287 ? 32.160 -25.666 7.492 1.00 92.81 279 ASP A CA 1
ATOM 2201 C C . ASP A 1 287 ? 30.774 -25.098 7.180 1.00 91.00 279 ASP A C 1
ATOM 2202 O O . ASP A 1 287 ? 29.955 -24.940 8.094 1.00 96.32 279 ASP A O 1
ATOM 2207 N N . ILE A 1 288 ? 30.497 -24.738 5.926 1.00 73.39 280 ILE A N 1
ATOM 2208 C CA . ILE A 1 288 ? 29.180 -24.210 5.580 1.00 67.31 280 ILE A CA 1
ATOM 2209 C C . ILE A 1 288 ? 28.259 -25.266 4.967 1.00 68.13 280 ILE A C 1
ATOM 2210 O O . ILE A 1 288 ? 27.042 -25.041 4.893 1.00 63.69 280 ILE A O 1
ATOM 2215 N N . CYS A 1 289 ? 28.781 -26.427 4.569 1.00 67.68 281 CYS A N 1
ATOM 2216 C CA . CYS A 1 289 ? 27.944 -27.441 3.931 1.00 65.20 281 CYS A CA 1
ATOM 2217 C C . CYS A 1 289 ? 27.349 -28.365 4.990 1.00 64.55 281 CYS A C 1
ATOM 2218 O O . CYS A 1 289 ? 27.640 -29.545 5.061 1.00 60.89 281 CYS A O 1
ATOM 2221 N N . THR A 1 290 ? 26.497 -27.786 5.827 1.00 61.80 282 THR A N 1
ATOM 2222 C CA . THR A 1 290 ? 25.855 -28.530 6.892 1.00 59.77 282 THR A CA 1
ATOM 2223 C C . THR A 1 290 ? 24.803 -29.467 6.313 1.00 54.69 282 THR A C 1
ATOM 2224 O O . THR A 1 290 ? 24.349 -29.276 5.193 1.00 56.21 282 THR A O 1
ATOM 2228 N N . PRO A 1 291 ? 24.440 -30.534 7.029 1.00 57.81 283 PRO A N 1
ATOM 2229 C CA . PRO A 1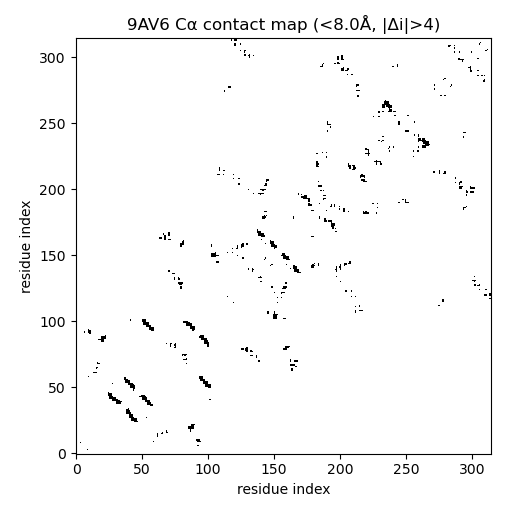 291 ? 23.351 -31.389 6.517 1.00 53.49 283 PRO A CA 1
ATOM 2230 C C . PRO A 1 291 ? 22.094 -30.577 6.204 1.00 55.75 283 PRO A C 1
ATOM 2231 O O . PRO A 1 291 ? 21.532 -30.700 5.111 1.00 51.39 283 PRO A O 1
ATOM 2235 N N . GLN A 1 292 ? 21.661 -29.705 7.112 1.00 51.60 284 GLN A N 1
ATOM 2236 C CA . GLN A 1 292 ? 20.441 -28.930 6.858 1.00 56.68 284 GLN A CA 1
ATOM 2237 C C . GLN A 1 292 ? 20.579 -27.992 5.653 1.00 54.21 284 GLN A C 1
ATOM 2238 O O . GLN A 1 292 ? 19.609 -27.799 4.905 1.00 53.76 284 GLN A O 1
ATOM 2244 N N . ALA A 1 293 ? 21.765 -27.400 5.429 1.00 51.50 285 ALA A N 1
ATOM 2245 C CA . ALA A 1 293 ? 21.940 -26.591 4.216 1.00 50.84 285 ALA A CA 1
ATOM 2246 C C . ALA A 1 293 ? 21.793 -27.440 2.952 1.00 50.68 285 ALA A C 1
ATOM 2247 O O . ALA A 1 293 ? 21.145 -27.028 1.986 1.00 46.39 285 ALA A O 1
ATOM 2249 N N . LEU A 1 294 ? 22.390 -28.632 2.940 1.00 48.72 286 LEU A N 1
ATOM 2250 C CA . LEU A 1 294 ? 22.287 -29.498 1.774 1.00 49.51 286 LEU A CA 1
ATOM 2251 C C . LEU A 1 294 ? 20.866 -30.020 1.600 1.00 49.72 286 LEU A C 1
ATOM 2252 O O . LEU A 1 294 ? 20.390 -30.156 0.468 1.00 49.36 286 LEU A O 1
ATOM 2257 N N . ASP A 1 295 ? 20.161 -30.298 2.706 1.00 47.98 287 ASP A N 1
ATOM 2258 C CA . ASP A 1 295 ? 18.765 -30.720 2.597 1.00 48.10 287 ASP A CA 1
ATOM 2259 C C . ASP A 1 295 ? 17.912 -29.615 1.975 1.00 43.27 287 ASP A C 1
ATOM 2260 O O . ASP A 1 295 ? 17.161 -29.849 1.017 1.00 41.09 287 ASP A O 1
ATOM 2265 N N . LEU A 1 296 ? 18.042 -28.391 2.487 1.00 44.14 288 LEU A N 1
ATOM 2266 C CA . LEU A 1 296 ? 17.365 -27.260 1.854 1.00 43.58 288 LEU A CA 1
ATOM 2267 C C . LEU A 1 296 ? 17.724 -27.174 0.379 1.00 40.89 288 LEU A C 1
ATOM 2268 O O . LEU A 1 296 ? 16.850 -27.012 -0.473 1.00 38.97 288 LEU A O 1
ATOM 2273 N N . LEU A 1 297 ? 19.013 -27.286 0.049 1.00 41.82 289 LEU A N 1
ATOM 2274 C CA . LEU A 1 297 ? 19.413 -27.156 -1.349 1.00 39.42 289 LEU A CA 1
ATOM 2275 C C . LEU A 1 297 ? 18.709 -28.191 -2.207 1.00 38.03 289 LEU A C 1
ATOM 2276 O O . LEU A 1 297 ? 18.175 -27.868 -3.273 1.00 38.80 289 LEU A O 1
ATOM 2281 N N . THR A 1 298 ? 18.695 -29.453 -1.750 1.00 39.20 290 THR A N 1
ATOM 2282 C CA . THR A 1 298 ? 18.078 -30.529 -2.523 1.00 35.87 290 THR A CA 1
ATOM 2283 C C . THR A 1 298 ? 16.602 -30.259 -2.770 1.00 38.47 290 THR A C 1
ATOM 2284 O O . THR A 1 298 ? 16.094 -30.525 -3.861 1.00 39.95 290 THR A O 1
ATOM 2288 N N . LYS A 1 299 ? 15.897 -29.726 -1.767 1.00 38.45 291 LYS A N 1
ATOM 2289 C CA . LYS A 1 299 ? 14.493 -29.353 -1.938 1.00 40.57 291 LYS A CA 1
ATOM 2290 C C . LYS A 1 299 ? 14.316 -28.237 -2.963 1.00 37.13 291 LYS A C 1
ATOM 2291 O O . LYS A 1 299 ? 13.437 -28.302 -3.831 1.00 34.88 291 LYS A O 1
ATOM 2297 N N . MET A 1 300 ? 15.144 -27.195 -2.882 1.00 34.43 292 MET A N 1
ATOM 2298 C CA . MET A 1 300 ? 14.965 -26.062 -3.792 1.00 38.23 292 MET A CA 1
ATOM 2299 C C . MET A 1 300 ? 15.286 -26.447 -5.230 1.00 34.21 292 MET A C 1
ATOM 2300 O O . MET A 1 300 ? 14.622 -25.989 -6.174 1.00 34.49 292 MET A O 1
ATOM 2305 N N . LEU A 1 301 ? 16.310 -27.251 -5.425 1.00 35.29 293 LEU A N 1
ATOM 2306 C CA . LEU A 1 301 ? 16.676 -27.743 -6.758 1.00 32.79 293 LEU A CA 1
ATOM 2307 C C . LEU A 1 301 ? 15.959 -29.041 -7.134 1.00 34.01 293 LEU A C 1
ATOM 2308 O O . LEU A 1 301 ? 16.538 -29.952 -7.741 1.00 32.73 293 LEU A O 1
ATOM 2313 N N . THR A 1 302 ? 14.680 -29.140 -6.815 1.00 34.31 294 THR A N 1
ATOM 2314 C CA . THR A 1 302 ? 13.854 -30.223 -7.327 1.00 36.03 294 THR A CA 1
ATOM 2315 C C . THR A 1 302 ? 13.459 -29.908 -8.756 1.00 35.00 294 THR A C 1
ATOM 2316 O O . THR A 1 302 ? 12.943 -28.818 -9.045 1.00 35.70 294 THR A O 1
ATOM 2320 N N . ILE A 1 303 ? 13.677 -30.855 -9.650 1.00 32.60 295 ILE A N 1
ATOM 2321 C CA . ILE A 1 303 ? 13.409 -30.604 -11.065 1.00 34.27 295 ILE A CA 1
ATOM 2322 C C . ILE A 1 303 ? 11.939 -30.266 -11.277 1.00 34.51 295 ILE A C 1
ATOM 2323 O O . ILE A 1 303 ? 11.606 -29.297 -11.952 1.00 36.06 295 ILE A O 1
ATOM 2328 N N . ASP A 1 304 ? 11.039 -31.071 -10.728 1.00 34.49 296 ASP A N 1
ATOM 2329 C CA . ASP A 1 304 ? 9.608 -30.862 -10.973 1.00 37.77 296 ASP A CA 1
ATOM 2330 C C . ASP A 1 304 ? 9.182 -29.565 -10.255 1.00 36.96 296 ASP A C 1
ATOM 2331 O O . ASP A 1 304 ? 9.179 -29.500 -9.028 1.00 36.80 296 ASP A O 1
ATOM 2336 N N . HIS A 1 305 ? 8.836 -28.533 -11.030 1.00 35.53 297 HIS A N 1
ATOM 2337 C CA . HIS A 1 305 ? 8.524 -27.229 -10.458 1.00 37.37 297 HIS A CA 1
ATOM 2338 C C . HIS A 1 305 ? 7.381 -27.287 -9.458 1.00 42.08 297 HIS A C 1
ATOM 2339 O O . HIS A 1 305 ? 7.346 -26.478 -8.529 1.00 42.42 297 HIS A O 1
ATOM 2346 N N . ASN A 1 306 ? 6.448 -28.232 -9.602 1.00 42.43 298 ASN A N 1
ATOM 2347 C CA . ASN A 1 306 ? 5.334 -28.294 -8.660 1.00 43.42 298 ASN A CA 1
ATOM 2348 C C . ASN A 1 306 ? 5.703 -28.943 -7.329 1.00 43.92 298 ASN A C 1
ATOM 2349 O O . ASN A 1 306 ? 4.918 -28.860 -6.377 1.00 43.01 298 ASN A O 1
ATOM 2354 N N . LEU A 1 307 ? 6.867 -29.565 -7.219 1.00 43.95 299 LEU A N 1
ATOM 2355 C CA . LEU A 1 307 ? 7.248 -30.246 -5.987 1.00 44.68 299 LEU A CA 1
ATOM 2356 C C . LEU A 1 307 ? 8.323 -29.481 -5.238 1.00 42.15 299 LEU A C 1
ATOM 2357 O O . LEU A 1 307 ? 8.758 -29.914 -4.170 1.00 36.79 299 LEU A O 1
ATOM 2362 N N . ARG A 1 308 ? 8.745 -28.339 -5.753 1.00 41.70 300 ARG A N 1
ATOM 2363 C CA . ARG A 1 308 ? 9.641 -27.496 -5.000 1.00 37.69 300 ARG A CA 1
ATOM 2364 C C . ARG A 1 308 ? 8.870 -26.869 -3.844 1.00 40.40 300 ARG A C 1
ATOM 2365 O O . ARG A 1 308 ? 7.665 -26.618 -3.955 1.00 40.57 300 ARG A O 1
ATOM 2373 N N . PRO A 1 309 ? 9.544 -26.572 -2.742 1.00 39.89 301 PRO A N 1
ATOM 2374 C CA . PRO A 1 309 ? 8.883 -25.819 -1.681 1.00 41.32 301 PRO A CA 1
ATOM 2375 C C . PRO A 1 309 ? 8.425 -24.463 -2.204 1.00 36.82 301 PRO A C 1
ATOM 2376 O O . PRO A 1 309 ? 9.035 -23.885 -3.107 1.00 36.92 301 PRO A O 1
ATOM 2380 N N . THR A 1 310 ? 7.338 -23.967 -1.632 1.00 42.16 302 THR A N 1
ATOM 2381 C CA . THR A 1 310 ? 7.009 -22.550 -1.769 1.00 43.05 302 THR A CA 1
ATOM 2382 C C . THR A 1 310 ? 7.990 -21.710 -0.938 1.00 42.72 302 THR A C 1
ATOM 2383 O O . THR A 1 310 ? 8.697 -22.227 -0.067 1.00 38.71 302 THR A O 1
ATOM 2387 N N . ALA A 1 311 ? 8.026 -20.390 -1.191 1.00 36.84 303 ALA A N 1
ATOM 2388 C CA . ALA A 1 311 ? 8.902 -19.526 -0.402 1.00 37.91 303 ALA A CA 1
ATOM 2389 C C . ALA A 1 311 ? 8.609 -19.663 1.088 1.00 43.41 303 ALA A C 1
ATOM 2390 O O . ALA A 1 311 ? 9.532 -19.731 1.912 1.00 46.93 303 ALA A O 1
ATOM 2392 N N . GLU A 1 312 ? 7.329 -19.708 1.459 1.00 47.23 304 GLU A N 1
ATOM 2393 C CA . GLU A 1 312 ? 6.975 -19.854 2.868 1.00 49.29 304 GLU A CA 1
ATOM 2394 C C . GLU A 1 312 ? 7.412 -21.214 3.406 1.00 51.28 304 GLU A C 1
ATOM 2395 O O . GLU A 1 312 ? 7.919 -21.307 4.529 1.00 56.60 304 GLU A O 1
ATOM 2401 N N . GLN A 1 313 ? 7.253 -22.276 2.616 1.00 50.37 305 GLN A N 1
ATOM 2402 C CA . GLN A 1 313 ? 7.695 -23.594 3.074 1.00 50.77 305 GLN A CA 1
ATOM 2403 C C . GLN A 1 313 ? 9.200 -23.610 3.277 1.00 51.15 305 GLN A C 1
ATOM 2404 O O . GLN A 1 313 ? 9.688 -24.124 4.287 1.00 44.40 305 GLN A O 1
ATOM 2410 N N . ALA A 1 314 ? 9.951 -23.012 2.346 1.00 48.62 306 ALA A N 1
ATOM 2411 C CA . ALA A 1 314 ? 11.403 -22.961 2.490 1.00 45.71 306 ALA A CA 1
ATOM 2412 C C . ALA A 1 314 ? 11.814 -22.170 3.726 1.00 47.71 306 ALA A C 1
ATOM 2413 O O . ALA A 1 314 ? 12.821 -22.492 4.364 1.00 49.43 306 ALA A O 1
ATOM 2415 N N . MET A 1 315 ? 11.050 -21.140 4.090 1.00 43.91 307 MET A N 1
ATOM 2416 C CA . MET A 1 315 ? 11.414 -20.357 5.262 1.00 48.00 307 MET A CA 1
ATOM 2417 C C . MET A 1 315 ? 11.229 -21.149 6.546 1.00 54.58 307 MET A C 1
ATOM 2418 O O . MET A 1 315 ? 11.846 -20.821 7.567 1.00 60.28 307 MET A O 1
ATOM 2423 N N . LYS A 1 316 ? 10.402 -22.189 6.512 1.00 59.11 308 LYS A N 1
ATOM 2424 C CA . LYS A 1 316 ? 10.151 -23.033 7.666 1.00 60.96 308 LYS A CA 1
ATOM 2425 C C . LYS A 1 316 ? 11.206 -24.120 7.843 1.00 60.39 308 LYS A C 1
ATOM 2426 O O . LYS A 1 316 ? 11.153 -24.847 8.836 1.00 59.52 308 LYS A O 1
ATOM 2432 N N . HIS A 1 317 ? 12.172 -24.193 6.938 1.00 56.94 309 HIS A N 1
ATOM 2433 C CA . HIS A 1 317 ? 13.140 -25.268 6.925 1.00 53.80 309 HIS A CA 1
ATOM 2434 C C . HIS A 1 317 ? 14.049 -25.198 8.149 1.00 60.74 309 HIS A C 1
ATOM 2435 O O . HIS A 1 317 ? 14.383 -24.103 8.606 1.00 54.72 309 HIS A O 1
ATOM 2442 N N . PRO A 1 318 ? 14.462 -26.350 8.710 1.00 65.45 310 PRO A N 1
ATOM 2443 C CA . PRO A 1 318 ? 15.313 -26.318 9.914 1.00 68.30 310 PRO A CA 1
ATOM 2444 C C . PRO A 1 318 ? 16.584 -25.498 9.750 1.00 66.00 310 PRO A C 1
ATOM 2445 O O . PRO A 1 318 ? 17.087 -24.982 10.749 1.00 66.62 310 PRO A O 1
ATOM 2449 N N . PHE A 1 319 ? 17.087 -25.326 8.520 1.00 59.44 311 PHE A N 1
ATOM 2450 C CA . PHE A 1 319 ? 18.278 -24.509 8.276 1.00 58.51 311 PHE A CA 1
ATOM 2451 C C . PHE A 1 319 ? 18.120 -23.067 8.748 1.00 62.27 311 PHE A C 1
ATOM 2452 O O . PHE A 1 319 ? 19.127 -22.384 8.996 1.00 62.62 311 PHE A O 1
ATOM 2460 N N . PHE A 1 320 ? 16.892 -22.571 8.875 1.00 59.65 312 PHE A N 1
ATOM 2461 C CA . PHE A 1 320 ? 16.678 -21.208 9.339 1.00 61.98 312 PHE A CA 1
ATOM 2462 C C . PHE A 1 320 ? 16.202 -21.133 10.786 1.00 67.10 312 PHE A C 1
ATOM 2463 O O . PHE A 1 320 ? 15.804 -20.057 11.235 1.00 66.32 312 PHE A O 1
ATOM 2471 N N . ASP A 1 321 ? 16.228 -22.250 11.526 1.00 75.77 313 ASP A N 1
ATOM 2472 C CA . ASP A 1 321 ? 15.712 -22.248 12.898 1.00 78.40 313 ASP A CA 1
ATOM 2473 C C . ASP A 1 321 ? 16.475 -21.309 13.825 1.00 75.87 313 ASP A C 1
ATOM 2474 O O . ASP A 1 321 ? 15.925 -20.861 14.843 1.00 78.75 313 ASP A O 1
ATOM 2479 N N . GLU A 1 322 ? 17.751 -21.042 13.539 1.00 73.43 314 GLU A N 1
ATOM 2480 C CA . GLU A 1 322 ? 18.532 -20.192 14.440 1.00 77.39 314 GLU A CA 1
ATOM 2481 C C . GLU A 1 322 ? 18.156 -18.721 14.276 1.00 78.95 314 GLU A C 1
ATOM 2482 O O . GLU A 1 322 ? 17.833 -18.047 15.259 1.00 78.69 314 GLU A O 1
ATOM 2488 N N . ILE A 1 323 ? 18.128 -18.224 13.032 1.00 76.13 315 ILE A N 1
ATOM 2489 C CA . ILE A 1 323 ? 17.919 -16.796 12.799 1.00 72.52 315 ILE A CA 1
ATOM 2490 C C . ILE A 1 323 ? 16.457 -16.385 12.861 1.00 81.87 315 ILE A C 1
ATOM 2491 O O . ILE A 1 323 ? 16.164 -15.179 12.888 1.00 89.85 315 ILE A O 1
ATOM 2496 N N . ARG A 1 324 ? 15.524 -17.331 12.859 1.00 85.54 316 ARG A N 1
ATOM 2497 C CA . ARG A 1 324 ? 14.127 -16.965 13.076 1.00 96.57 316 ARG A CA 1
ATOM 2498 C C . ARG A 1 324 ? 13.944 -16.437 14.501 1.00 103.81 316 ARG A C 1
ATOM 2499 O O . ARG A 1 324 ? 13.190 -15.491 14.735 1.00 115.92 316 ARG A O 1
#

Solvent-accessible surface area: 15382 Å² total; per-residue (Å²): 106,194,209,83,90,77,60,81,51,32,83,98,112,142,141,23,106,46,116,77,32,83,56,114,70,33,34,74,81,103,102,96,23,178,46,104,100,23,49,24,30,26,2,72,27,104,136,76,42,100,65,1,22,5,21,29,16,65,25,44,115,25,157,84,12,23,58,18,1,41,0,3,57,65,2,152,120,11,38,37,7,7,86,16,59,17,0,1,77,40,88,110,42,40,65,4,8,0,1,12,30,83,17,78,60,53,71,7,102,92,19,58,55,135,9,76,43,134,6,4,0,43,0,0,38,5,0,0,101,0,0,9,57,0,40,188,58,24,0,0,0,12,20,0,49,22,50,6,2,23,0,26,35,123,83,67,102,8,5,0,36,52,2,40,61,1,36,76,58,81,93,120,38,116,24,108,38,77,0,13,42,101,49,12,45,0,0,0,8,22,12,65,41,71,90,0,22,16,18,0,0,1,0,0,0,0,1,0,0,0,0,4,0,14,45,83,13,48,5,6,92,2,160,80,47,68,33,13,2,12,66,5,0,56,42,27,5,0,106,46,0,19,69,4,4,129,121,35,132,25,190,17,59,94,82,6,105,60,98,0,80,137,36,202,31,66,66,17,69,84,39,74,67,163,66,0,53,100,7,14,39,113,95,0,36,64,0,0,59,90,0,3,39,8,14,4,91,114,11,16,76,3,105,105,2,25,154,12,66,9,0,86,89,30,141

Radius of gyration: 21.04 Å; Cα contacts (8 Å, |Δi|>4): 559; chains: 1; bounding box: 41×61×56 Å

Secondary structure (DSSP, 8-state):
-TTS-HHHHHH-----SS----GGGEEEEEEEEE-SSEEEEEEEETTT--EEEEEEE-S--HHHHHHHHHHHHHTTT-TTB--EEEEEE-TTT--EEEEEE------GGGGTTTS-HHHHHHHHHHHHHHHHHHHHTTEE-S--SGGGEEE-TTT--EEE---TT-EE--TT----S--S-TTT--HHHHTT-SS--THHHHHHHHHHHHHHHHT-SS----SSHHHHHHHHHHHH-HHHHHHHHHHHT----HHHHHHHTT----TTTT---TTTTTT--HHHHHHHHHHT-SSGGGSPPHHHHHTSGGGTTT-

Nearest PDB structures (foldseek):
  9av7-assembly1_A  TM=9.978E-01  e=1.895E-56  Trichomonas vaginalis G3
  6xx8-assembly1_A  TM=9.649E-01  e=1.380E-33  Arabidopsis thaliana
  2pvl-assembly1_A  TM=9.446E-01  e=1.240E-33  Zea mays
  6z1c-assembly1_A  TM=9.452E-01  e=1.456E-33  Arabidopsis thaliana
  4dgm-assembly1_A  TM=9.468E-01  e=1.456E-33  Zea mays

InterPro domains:
  IPR000719 Protein kinase domain [PF00069] (27-312)
  IPR000719 Protein kinase domain [PS50011] (27-312)
  IPR000719 Protein kinase domain [SM00220] (27-312)
  IPR011009 Protein kinase-like domain superfamily [SSF56112] (21-316)
  IPR017441 Protein kinase, ATP binding site [PS00107] (33-65)
  IPR045216 Casein Kinase 2, subunit alpha [PTHR24054] (15-317)
  IPR045216 Casein Kinase 2, subunit alpha [cd14132] (7-313)

Sequence (315 aa):
HMKKTSAQKYQESDELNYPLGNIDDYSVNNRIGRGKYSNVFSGHIIDSGKPIVVKVLKPVRIMKINREIAILNVLRNGPNISQLLDVVKDPDSKYISLILNYAENNDVKTLFGKMTTRDIALYIYGVLRALAFAHKNGIMHRDVKPGNIMWNQTTKEVSLIDWGLAEFYTPDSEYQVRVATKYYKGPELLLSYLKYTPSLDIWCLGCTLAGLLFHKLPFFKGRDSNEQIERMCVYLGGQAMLDYAEKYDLKLSSSLKARLSELKGTMWAGLINESNRDICTPQALDLLTKMLTIDHNLRPTAEQAMKHPFFDEIR

Foldseek 3Di:
DPVDDLQRVLLDDDDAPFDADDPVQKAFDAFDDDDDFWTKTWIARVPPRAIKIKIKGQPPPRVLVNQLVVLLVLCQPFAQEKHFDHWHADNGRRIIITIIHDFAADQLLVCQLVQALVLLLLQLLRVLSSLLSSVVSQKAQQADFSVQWGADPVVSRIHGYDSSVMDGHDAPDFAQLPTYDPLLRAPCSLLVVRRAGSLSNLSSSLQRLVCNLLSHVSPFDADHSLRSVLSLCLAVALVLSVVQCVVSVGDDPPVSNVSRNVHGHNHCPPRDDPSNVRNPDPQSSVLSCLSNRRNSVRRDRSVRSSVGPSNVPVD

Organism: Trichomonas vaginalis (strain ATCC PRA-98 / G3) (NCBI:txid412133)

B-factor: mean 51.0, std 17.33, range [26.35, 124.69]